Protein AF-A0A947U649-F1 (afdb_monomer_lite)

Foldseek 3Di:
DDPDDDDDLVVLVVVLVVLVVVLVCLCVQFVDPPDVPHDDCVVNVVSVVVSVVSVVVNVVVVVVVVVVVVVVVVVLVLVLQFQQDKDAPDNVQQQFKMAGGADQDPDDPDRPGDGPDIQGNVVDDDGNVNVVVSVVVSVVSNCVVVVPPPPPDPDDPDCDPLNCCLVVDALVNQVVVLVLVVVVVDDFDPDSVRSSVVSSVQLVVLCVVPPVCSVVVSVVSSCVSPVPDDDDDD

pLDDT: mean 77.95, std 14.45, range [33.78, 97.94]

Secondary structure (DSSP, 8-state):
--------HHHHHHHHHHHHHHHHHHHHHT-STT-TTPPPTHHHHHHHHHHHHHHHHHHHHHHHHHHHHHHHHHHHHHHHHHTT-EEESSTT-TTS-EEEEEEE--SSS---EEEEEEE-GGG-SSTTHHHHHHHHHHHHHHHHHHS-----PPPPPP--HHHHHHHT--HHHHHHHHHHHHHTT----SSHHHHHHHHHHHHHHHHHHHGGGHHHHHHHHHHTT-TT------

Radius of gyration: 32.39 Å; chains: 1; bounding box: 78×47×75 Å

Sequence (234 aa):
MSIEVKVSLEWLKQVHRDLDACQKVIWLAGCRPQVPGGFDPAYVTGAQARLQEIDALIATGQQLESTQAAQNDHDLSHWASSLKCTWPVEPLDPEGAWMIGSIDDHGDGDKTHYPVITVEADQYDAPGDSEKIAKALSALWQRAFSDASPEAKPALPPMNEALLYILGRPNFMCYGVAQSLRKLGHSIPNKTEDEQAHVIHWMLNSYLLHGEGWLGACNTEIASLNPTAGPTNE

Structure (mmCIF, N/CA/C/O backbone):
data_AF-A0A947U649-F1
#
_entry.id   AF-A0A947U649-F1
#
loop_
_atom_site.group_PDB
_atom_site.id
_atom_site.type_symbol
_atom_site.label_atom_id
_atom_site.label_alt_id
_atom_site.label_comp_id
_atom_site.label_asym_id
_atom_site.label_entity_id
_atom_site.label_seq_id
_atom_site.pdbx_PDB_ins_code
_atom_site.Cartn_x
_atom_site.Cartn_y
_atom_site.Cartn_z
_atom_site.occupancy
_atom_site.B_iso_or_equiv
_atom_site.auth_seq_id
_atom_site.auth_comp_id
_atom_site.auth_asym_id
_atom_site.auth_atom_id
_atom_site.pdbx_PDB_model_num
ATOM 1 N N . MET A 1 1 ? -21.675 28.700 -9.709 1.00 40.72 1 MET A N 1
ATOM 2 C CA . MET A 1 1 ? -21.502 27.340 -9.158 1.00 40.72 1 MET A CA 1
ATOM 3 C C . MET A 1 1 ? -20.064 26.938 -9.421 1.00 40.72 1 MET A C 1
ATOM 5 O O . MET A 1 1 ? -19.741 26.634 -10.561 1.00 40.72 1 MET A O 1
ATOM 9 N N . SER A 1 2 ? -19.187 27.048 -8.424 1.00 47.44 2 SER A N 1
ATOM 10 C CA . SER A 1 2 ? -17.819 26.533 -8.542 1.00 47.44 2 SER A CA 1
ATOM 11 C C . SER A 1 2 ? -17.865 25.041 -8.240 1.00 47.44 2 SER A C 1
ATOM 13 O O . SER A 1 2 ? -18.371 24.647 -7.193 1.00 47.44 2 SER A O 1
ATOM 15 N N . ILE A 1 3 ? -17.420 24.219 -9.187 1.00 46.53 3 ILE A N 1
ATOM 16 C CA . ILE A 1 3 ? -17.320 22.771 -9.005 1.00 46.53 3 ILE A CA 1
ATOM 17 C C . ILE A 1 3 ? -16.079 22.529 -8.149 1.00 46.53 3 ILE A C 1
ATOM 19 O O . ILE A 1 3 ? -14.959 22.760 -8.598 1.00 46.53 3 ILE A O 1
ATOM 23 N N . GLU A 1 4 ? -16.284 22.117 -6.903 1.00 54.44 4 GLU A N 1
ATOM 24 C CA . GLU A 1 4 ? -15.200 21.735 -6.006 1.00 54.44 4 GLU A CA 1
ATOM 25 C C . GLU A 1 4 ? -14.725 20.328 -6.394 1.00 54.44 4 GLU A C 1
ATOM 27 O O . GLU A 1 4 ? -15.393 19.324 -6.138 1.00 54.44 4 GLU A O 1
ATOM 32 N N . VAL A 1 5 ? -13.596 20.252 -7.101 1.00 62.56 5 VAL A N 1
ATOM 33 C CA . VAL A 1 5 ? -12.991 18.976 -7.498 1.00 62.56 5 VAL A CA 1
ATOM 34 C C . VAL A 1 5 ? -12.182 18.447 -6.319 1.00 62.56 5 VAL A C 1
ATOM 36 O O . VAL A 1 5 ? -11.131 18.991 -5.987 1.00 62.56 5 VAL A O 1
ATOM 39 N N . LYS A 1 6 ? -12.663 17.374 -5.683 1.00 70.81 6 LYS A N 1
ATOM 40 C CA . LYS A 1 6 ? -11.907 16.665 -4.644 1.00 70.81 6 LYS A CA 1
ATOM 41 C C . LYS A 1 6 ? -10.810 15.830 -5.296 1.00 70.81 6 LYS A C 1
ATOM 43 O O . LYS A 1 6 ? -11.094 14.859 -5.994 1.00 70.81 6 LYS A O 1
ATOM 48 N N . VAL A 1 7 ? -9.564 16.217 -5.062 1.00 76.56 7 VAL A N 1
ATOM 49 C CA . VAL A 1 7 ? -8.371 15.490 -5.503 1.00 76.56 7 VAL A CA 1
ATOM 50 C C . VAL A 1 7 ? -7.824 14.686 -4.324 1.00 76.56 7 VAL A C 1
ATOM 52 O O . VAL A 1 7 ? -7.722 15.217 -3.221 1.00 76.56 7 VAL A O 1
ATOM 55 N N . SER A 1 8 ? -7.484 13.409 -4.529 1.00 83.94 8 SER A N 1
ATOM 56 C CA . SER A 1 8 ? -6.904 12.585 -3.461 1.00 83.94 8 SER A CA 1
ATOM 57 C C . SER A 1 8 ? -5.416 12.886 -3.258 1.00 83.94 8 SER A C 1
ATOM 59 O O . SER A 1 8 ? -4.685 13.147 -4.217 1.00 83.94 8 SER A O 1
ATOM 61 N N . LEU A 1 9 ? -4.951 12.801 -2.008 1.00 81.00 9 LEU A N 1
ATOM 62 C CA . LEU A 1 9 ? -3.548 13.032 -1.654 1.00 81.00 9 LEU A CA 1
ATOM 63 C C . LEU A 1 9 ? -2.605 12.066 -2.393 1.00 81.00 9 LEU A C 1
ATOM 65 O O . LEU A 1 9 ? -1.547 12.467 -2.874 1.00 81.00 9 LEU A O 1
ATOM 69 N N . GLU A 1 10 ? -3.008 10.804 -2.538 1.00 79.50 10 GLU A N 1
ATOM 70 C CA . GLU A 1 10 ? -2.231 9.792 -3.261 1.00 79.50 10 GLU A CA 1
ATOM 71 C C . GLU A 1 10 ? -2.095 10.099 -4.754 1.00 79.50 10 GLU A C 1
ATOM 73 O O . GLU A 1 10 ? -1.010 9.952 -5.320 1.00 79.50 10 GLU A O 1
ATOM 78 N N . TRP A 1 11 ? -3.160 10.593 -5.388 1.00 81.12 11 TRP A N 1
ATOM 79 C CA . TRP A 1 11 ? -3.089 11.036 -6.777 1.00 81.12 11 TRP A CA 1
ATOM 80 C C . TRP A 1 11 ? -2.161 12.245 -6.926 1.00 81.12 11 TRP A C 1
ATOM 82 O O . TRP A 1 11 ? -1.341 12.285 -7.839 1.00 81.12 11 TRP A O 1
ATOM 92 N N . LEU A 1 12 ? -2.223 13.195 -5.991 1.00 83.69 12 LEU A N 1
ATOM 93 C CA . LEU A 1 12 ? -1.374 14.385 -6.002 1.00 83.69 12 LEU A CA 1
ATOM 94 C C . LEU A 1 12 ? 0.119 14.025 -5.845 1.00 83.69 12 LEU A C 1
ATOM 96 O O . LEU A 1 12 ? 0.962 14.534 -6.584 1.00 83.69 12 LEU A O 1
ATOM 100 N N . LYS A 1 13 ? 0.444 13.076 -4.953 1.00 82.81 13 LYS A N 1
ATOM 101 C CA . LYS A 1 13 ? 1.798 12.507 -4.807 1.00 82.81 13 LYS A CA 1
ATOM 102 C C . LYS A 1 13 ? 2.266 11.792 -6.077 1.00 82.81 13 LYS A C 1
ATOM 104 O O . LYS A 1 13 ? 3.445 11.866 -6.417 1.00 82.81 13 LYS A O 1
ATOM 109 N N . GLN A 1 14 ? 1.372 11.080 -6.763 1.00 82.12 14 GLN A N 1
ATOM 110 C CA . GLN A 1 14 ? 1.692 10.413 -8.026 1.00 82.12 14 GLN A CA 1
ATOM 111 C C . GLN A 1 14 ? 2.029 11.435 -9.118 1.00 82.12 14 GLN A C 1
ATOM 113 O O . GLN A 1 14 ? 3.093 11.341 -9.723 1.00 82.12 14 GLN A O 1
ATOM 118 N N . VAL A 1 15 ? 1.188 12.458 -9.290 1.00 80.06 15 VAL A N 1
ATOM 119 C CA . VAL A 1 15 ? 1.430 13.554 -10.241 1.00 80.06 15 VAL A CA 1
ATOM 120 C C . VAL A 1 15 ? 2.749 14.272 -9.944 1.00 80.06 15 VAL A C 1
ATOM 122 O O . VAL A 1 15 ? 3.503 14.558 -10.871 1.00 80.06 15 VAL A O 1
ATOM 125 N N . HIS A 1 16 ? 3.071 14.507 -8.666 1.00 88.69 16 HIS A N 1
ATOM 126 C CA . HIS A 1 16 ? 4.358 15.084 -8.269 1.00 88.69 16 HIS A CA 1
ATOM 127 C C . HIS A 1 16 ? 5.542 14.239 -8.762 1.00 88.69 16 HIS A C 1
ATOM 129 O O . HIS A 1 16 ? 6.463 14.760 -9.389 1.00 88.69 16 HIS A O 1
ATOM 135 N N . ARG A 1 17 ? 5.522 12.925 -8.494 1.00 82.75 17 ARG A N 1
ATOM 136 C CA . ARG A 1 17 ? 6.597 12.008 -8.907 1.00 82.75 17 ARG A CA 1
ATOM 137 C C . ARG A 1 17 ? 6.778 11.978 -10.422 1.00 82.75 17 ARG A C 1
ATOM 139 O O . ARG A 1 17 ? 7.914 12.016 -10.889 1.00 82.75 17 ARG A O 1
ATOM 146 N N . ASP A 1 18 ? 5.680 11.929 -11.169 1.00 75.62 18 ASP A N 1
ATOM 147 C CA . ASP A 1 18 ? 5.721 11.860 -12.631 1.00 75.62 18 ASP A CA 1
ATOM 148 C C . ASP A 1 18 ? 6.291 13.152 -13.234 1.00 75.62 18 ASP A C 1
ATOM 150 O O . ASP A 1 18 ? 7.145 13.105 -14.122 1.00 75.62 18 ASP A O 1
ATOM 154 N N . LEU A 1 19 ? 5.898 14.313 -12.697 1.00 80.69 19 LEU A N 1
ATOM 155 C CA . LEU A 1 19 ? 6.427 15.612 -13.119 1.00 80.69 19 LEU A CA 1
ATOM 156 C C . LEU A 1 19 ? 7.917 15.783 -12.778 1.00 80.69 19 LEU A C 1
ATOM 158 O O . LEU A 1 19 ? 8.683 16.230 -13.635 1.00 80.69 19 LEU A O 1
ATOM 162 N N . ASP A 1 20 ? 8.348 15.390 -11.577 1.00 78.50 20 ASP A N 1
ATOM 163 C CA . ASP A 1 20 ? 9.762 15.418 -11.168 1.00 78.50 20 ASP A CA 1
ATOM 164 C C . ASP A 1 20 ? 10.629 14.495 -12.049 1.00 78.50 20 ASP A C 1
ATOM 166 O O . ASP A 1 20 ? 11.714 14.875 -12.502 1.00 78.50 20 ASP A O 1
ATOM 170 N N . ALA A 1 21 ? 10.127 13.301 -12.381 1.00 74.38 21 ALA A N 1
ATOM 171 C CA . ALA A 1 21 ? 10.804 12.377 -13.287 1.00 74.38 21 ALA A CA 1
ATOM 172 C C . ALA A 1 21 ? 10.956 12.965 -14.702 1.00 74.38 21 ALA A C 1
ATOM 174 O O . ALA A 1 21 ? 12.054 12.938 -15.268 1.00 74.38 21 ALA A O 1
ATOM 175 N N . CYS A 1 22 ? 9.893 13.554 -15.260 1.00 73.19 22 CYS A N 1
ATOM 176 C CA . CYS A 1 22 ? 9.948 14.241 -16.551 1.00 73.19 22 CYS A CA 1
ATOM 177 C C . CYS A 1 22 ? 10.957 15.397 -16.545 1.00 73.19 22 CYS A C 1
ATOM 179 O O . CYS A 1 22 ? 11.734 15.542 -17.491 1.00 73.19 22 CYS A O 1
ATOM 181 N N . GLN A 1 23 ? 10.999 16.186 -15.469 1.00 74.88 23 GLN A N 1
ATOM 182 C CA . GLN A 1 23 ? 11.931 17.302 -15.334 1.00 74.88 23 GLN A CA 1
ATOM 183 C C . GLN A 1 23 ? 13.392 16.830 -15.357 1.00 74.88 23 GLN A C 1
ATOM 185 O O . GLN A 1 23 ? 14.220 17.400 -16.072 1.00 74.88 23 GLN A O 1
ATOM 190 N N . LYS A 1 24 ? 13.712 15.764 -14.617 1.00 74.81 24 LYS A N 1
ATOM 191 C CA . LYS A 1 24 ? 15.061 15.178 -14.588 1.00 74.81 24 LYS A CA 1
ATOM 192 C C . LYS A 1 24 ? 15.490 14.685 -15.966 1.00 74.81 24 LYS A C 1
ATOM 194 O O . LYS A 1 24 ? 16.631 14.914 -16.364 1.00 74.81 24 LYS A O 1
ATOM 199 N N . VAL A 1 25 ? 14.578 14.072 -16.721 1.00 72.94 25 VAL A N 1
ATOM 200 C CA . VAL A 1 25 ? 14.846 13.637 -18.099 1.00 72.94 25 VAL A CA 1
ATOM 201 C C . VAL A 1 25 ? 15.105 14.833 -19.017 1.00 72.94 25 VAL A C 1
ATOM 203 O O . VAL A 1 25 ? 16.107 14.829 -19.725 1.00 72.94 25 VAL A O 1
ATOM 206 N N . ILE A 1 26 ? 14.274 15.880 -18.976 1.00 68.81 26 ILE A N 1
ATOM 207 C CA . ILE A 1 26 ? 14.446 17.094 -19.801 1.00 68.81 26 ILE A CA 1
ATOM 208 C C . ILE A 1 26 ? 15.774 17.795 -19.479 1.00 68.81 26 ILE A C 1
ATOM 210 O O . ILE A 1 26 ? 16.520 18.189 -20.380 1.00 68.81 26 ILE A O 1
ATOM 214 N N . TRP A 1 27 ? 16.114 17.886 -18.192 1.00 67.50 27 TRP A N 1
ATOM 215 C CA . TRP A 1 27 ? 17.383 18.443 -17.735 1.00 67.50 27 TRP A CA 1
ATOM 216 C C . TRP A 1 27 ? 18.588 17.664 -18.277 1.00 67.50 27 TRP A C 1
ATOM 218 O O . TRP A 1 27 ? 19.545 18.259 -18.777 1.00 67.50 27 TRP A O 1
ATOM 228 N N . LEU A 1 28 ? 18.530 16.330 -18.223 1.00 67.38 28 LEU A N 1
ATOM 229 C CA . LEU A 1 28 ? 19.575 15.454 -18.754 1.00 67.38 28 LEU A CA 1
ATOM 230 C C . LEU A 1 28 ? 19.648 15.479 -20.290 1.00 67.38 28 LEU A C 1
ATOM 232 O O . LEU A 1 28 ? 20.744 15.344 -20.833 1.00 67.38 28 LEU A O 1
ATOM 236 N N . ALA A 1 29 ? 18.517 15.669 -20.976 1.00 62.78 29 ALA A N 1
ATOM 237 C CA . ALA A 1 29 ? 18.393 15.563 -22.429 1.00 62.78 29 ALA A CA 1
ATOM 238 C C . ALA A 1 29 ? 18.716 16.850 -23.210 1.00 62.78 29 ALA A C 1
ATOM 240 O O . ALA A 1 29 ? 18.928 16.769 -24.418 1.00 62.78 29 ALA A O 1
ATOM 241 N N . GLY A 1 30 ? 18.764 18.033 -22.583 1.00 59.22 30 GLY A N 1
ATOM 242 C CA . GLY A 1 30 ? 19.010 19.246 -23.374 1.00 59.22 30 GLY A CA 1
ATOM 243 C C . GLY A 1 30 ? 19.193 20.579 -22.657 1.00 59.22 30 GLY A C 1
ATOM 244 O O . GLY A 1 30 ? 19.642 21.511 -23.310 1.00 59.22 30 GLY A O 1
ATOM 245 N N . CYS A 1 31 ? 18.921 20.709 -21.355 1.00 56.28 31 CYS A N 1
ATOM 246 C CA . CYS A 1 31 ? 19.087 21.999 -20.657 1.00 56.28 31 CYS A CA 1
ATOM 247 C C . CYS A 1 31 ? 20.509 22.250 -20.114 1.00 56.28 31 CYS A C 1
ATOM 249 O O . CYS A 1 31 ? 20.726 23.194 -19.353 1.00 56.28 31 CYS A O 1
ATOM 251 N N . ARG A 1 32 ? 21.506 21.433 -20.491 1.00 58.22 32 ARG A N 1
ATOM 252 C CA . ARG A 1 32 ? 22.915 21.728 -20.177 1.00 58.22 32 ARG A CA 1
ATOM 253 C C . ARG A 1 32 ? 23.394 22.934 -21.003 1.00 58.22 32 ARG A C 1
ATOM 255 O O . ARG A 1 32 ? 23.066 22.991 -22.186 1.00 58.22 32 ARG A O 1
ATOM 262 N N . PRO A 1 33 ? 24.258 23.821 -20.466 1.00 54.91 33 PRO A N 1
ATOM 263 C CA . PRO A 1 33 ? 24.721 25.041 -21.153 1.00 54.91 33 PRO A CA 1
ATOM 264 C C . PRO A 1 33 ? 25.449 24.854 -22.502 1.00 54.91 33 PRO A C 1
ATOM 266 O O . PRO A 1 33 ? 25.919 25.831 -23.072 1.00 54.91 33 PRO A O 1
ATOM 269 N N . GLN A 1 34 ? 25.617 23.624 -22.998 1.00 54.00 34 GLN A N 1
ATOM 270 C CA . GLN A 1 34 ? 26.501 23.283 -24.118 1.00 54.00 34 GLN A CA 1
ATOM 271 C C . GLN A 1 34 ? 25.842 22.429 -25.215 1.00 54.00 34 GLN A C 1
ATOM 273 O O . GLN A 1 34 ? 26.560 21.932 -26.078 1.00 54.00 34 GLN A O 1
ATOM 278 N N . VAL A 1 35 ? 24.514 22.243 -25.225 1.00 55.34 35 VAL A N 1
ATOM 279 C CA . VAL A 1 35 ? 23.837 21.475 -26.292 1.00 55.34 35 VAL A CA 1
ATOM 280 C C . VAL A 1 35 ? 23.226 22.436 -27.325 1.00 55.34 35 VAL A C 1
ATOM 282 O O . VAL A 1 35 ? 22.245 23.115 -27.010 1.00 55.34 35 VAL A O 1
ATOM 285 N N . PRO A 1 36 ? 23.763 22.532 -28.558 1.00 48.44 36 PRO A N 1
ATOM 286 C CA . PRO A 1 36 ? 23.148 23.334 -29.614 1.00 48.44 36 PRO A CA 1
ATOM 287 C C . PRO A 1 36 ? 21.768 22.757 -29.964 1.00 48.44 36 PRO A C 1
ATOM 289 O O . PRO A 1 36 ? 21.671 21.590 -30.334 1.00 48.44 36 PRO A O 1
ATOM 292 N N . GLY A 1 37 ? 20.703 23.557 -29.832 1.00 60.03 37 GLY A N 1
ATOM 293 C CA . GLY A 1 37 ? 19.319 23.107 -30.059 1.00 60.03 37 GLY A CA 1
ATOM 294 C C . GLY A 1 37 ? 18.661 22.376 -28.877 1.00 60.03 37 GLY A C 1
ATOM 295 O O . GLY A 1 37 ? 17.685 21.660 -29.084 1.00 60.03 37 GLY A O 1
ATOM 296 N N . GLY A 1 38 ? 19.192 22.529 -27.658 1.00 61.06 38 GLY A N 1
ATOM 297 C CA . GLY A 1 38 ? 18.607 21.980 -26.429 1.00 61.06 38 GLY A CA 1
ATOM 298 C C . GLY A 1 38 ? 17.242 22.576 -26.040 1.00 61.06 38 GLY A C 1
ATOM 299 O O . GLY A 1 38 ? 16.800 23.582 -26.593 1.00 61.06 38 GLY A O 1
ATOM 300 N N . PHE A 1 39 ? 16.566 21.945 -25.075 1.00 57.31 39 PHE A N 1
ATOM 301 C CA . PHE A 1 39 ? 15.273 22.402 -24.548 1.00 57.31 39 PHE A CA 1
ATOM 302 C C . PHE A 1 39 ? 15.393 23.754 -23.828 1.00 57.31 39 PHE A C 1
ATOM 304 O O . PHE A 1 39 ? 16.331 23.965 -23.056 1.00 57.31 39 PHE A O 1
ATOM 311 N N . ASP A 1 40 ? 14.414 24.640 -24.041 1.00 66.25 40 ASP A N 1
ATOM 312 C CA . ASP A 1 40 ? 14.335 25.941 -23.368 1.00 66.25 40 ASP A CA 1
ATOM 313 C C . ASP A 1 40 ? 14.249 25.749 -21.834 1.00 66.25 40 ASP A C 1
ATOM 315 O O . ASP A 1 40 ? 13.318 25.090 -21.350 1.00 66.25 40 ASP A O 1
ATOM 319 N N . PRO A 1 41 ? 15.188 26.320 -21.053 1.00 65.44 41 PRO A N 1
ATOM 320 C CA . PRO A 1 41 ? 15.191 26.249 -19.592 1.00 65.44 41 PRO A CA 1
ATOM 321 C C . PRO A 1 41 ? 13.886 26.703 -18.918 1.00 65.44 41 PRO A C 1
ATOM 323 O O . PRO A 1 41 ? 13.600 26.259 -17.805 1.00 65.44 41 PRO A O 1
ATOM 326 N N . ALA A 1 42 ? 13.074 27.538 -19.576 1.00 67.88 42 ALA A N 1
ATOM 327 C CA . ALA A 1 42 ? 11.777 27.980 -19.064 1.00 67.88 42 ALA A CA 1
ATOM 328 C C . ALA A 1 42 ? 10.791 26.820 -18.806 1.00 67.88 42 ALA A C 1
ATOM 330 O O . ALA A 1 42 ? 9.952 26.909 -17.907 1.00 67.88 42 ALA A O 1
ATOM 331 N N . TYR A 1 43 ? 10.907 25.702 -19.536 1.00 62.06 43 TYR A N 1
ATOM 332 C CA . TYR A 1 43 ? 10.081 24.510 -19.295 1.00 62.06 43 TYR A CA 1
ATOM 333 C C . TYR A 1 43 ? 10.404 23.833 -17.959 1.00 62.06 43 TYR A C 1
ATOM 335 O O . TYR A 1 43 ? 9.513 23.308 -17.293 1.00 62.06 43 TYR A O 1
ATOM 343 N N . VAL A 1 44 ? 11.673 23.866 -17.549 1.00 66.38 44 VAL A N 1
ATOM 344 C CA . VAL A 1 44 ? 12.142 23.259 -16.298 1.00 66.38 44 VAL A CA 1
ATOM 345 C C . VAL A 1 44 ? 11.735 24.122 -15.106 1.00 66.38 44 VAL A C 1
ATOM 347 O O . VAL A 1 44 ? 11.225 23.598 -14.119 1.00 66.38 44 VAL A O 1
ATOM 350 N N . THR A 1 45 ? 11.887 25.443 -15.215 1.00 68.25 45 THR A N 1
ATOM 351 C CA . THR A 1 45 ? 11.539 26.374 -14.132 1.00 68.25 45 THR A CA 1
ATOM 352 C C . THR A 1 45 ? 10.030 26.464 -13.903 1.00 68.25 45 THR A C 1
ATOM 354 O O . THR A 1 45 ? 9.591 26.496 -12.753 1.00 68.25 45 THR A O 1
ATOM 357 N N . GLY A 1 46 ? 9.222 26.429 -14.970 1.00 70.88 46 GLY A N 1
ATOM 358 C CA . GLY A 1 46 ? 7.762 26.380 -14.866 1.00 70.88 46 GLY A CA 1
ATOM 359 C C . GLY A 1 46 ? 7.255 25.099 -14.196 1.00 70.88 46 GLY A C 1
ATOM 360 O O . GLY A 1 46 ? 6.369 25.160 -13.344 1.00 70.88 46 GLY A O 1
ATOM 361 N N . ALA A 1 47 ? 7.848 23.946 -14.522 1.00 70.00 47 ALA A N 1
ATOM 362 C CA . ALA A 1 47 ? 7.529 22.677 -13.866 1.00 70.00 47 ALA A CA 1
ATOM 363 C C . ALA A 1 47 ? 7.933 22.680 -12.380 1.00 70.00 47 ALA A C 1
ATOM 365 O O . ALA A 1 47 ? 7.151 22.257 -11.532 1.00 70.00 47 ALA A O 1
ATOM 366 N N . GLN A 1 48 ? 9.103 23.234 -12.048 1.00 74.44 48 GLN A N 1
ATOM 367 C CA . GLN A 1 48 ? 9.572 23.375 -10.665 1.00 74.44 48 GLN A CA 1
ATOM 368 C C . GLN A 1 48 ? 8.647 24.225 -9.793 1.00 74.44 48 GLN A C 1
ATOM 370 O O . GLN A 1 48 ? 8.382 23.857 -8.652 1.00 74.44 48 GLN A O 1
ATOM 375 N N . ALA A 1 49 ? 8.116 25.327 -10.328 1.00 76.44 49 ALA A N 1
ATOM 376 C CA . ALA A 1 49 ? 7.149 26.149 -9.605 1.00 76.44 49 ALA A CA 1
ATOM 377 C C . ALA A 1 49 ? 5.861 25.366 -9.285 1.00 76.44 49 ALA A C 1
ATOM 379 O O . ALA A 1 49 ? 5.336 25.452 -8.178 1.00 76.44 49 ALA A O 1
ATOM 380 N N . ARG A 1 50 ? 5.382 24.537 -10.222 1.00 77.06 50 ARG A N 1
ATOM 381 C CA . ARG A 1 50 ? 4.200 23.687 -10.003 1.00 77.06 50 ARG A CA 1
ATOM 382 C C . ARG A 1 50 ? 4.446 22.569 -8.994 1.00 77.06 50 ARG A C 1
ATOM 384 O O . ARG A 1 50 ? 3.543 22.252 -8.228 1.00 77.06 50 ARG A O 1
ATOM 391 N N . LEU A 1 51 ? 5.649 21.998 -8.958 1.00 82.25 51 LEU A N 1
ATOM 392 C CA . LEU A 1 51 ? 6.020 21.012 -7.938 1.00 82.25 51 LEU A CA 1
ATOM 393 C C . LEU A 1 51 ? 5.987 21.626 -6.532 1.00 82.25 51 LEU A C 1
ATOM 395 O O . LEU A 1 51 ? 5.414 21.027 -5.632 1.00 82.25 51 LEU A O 1
ATOM 399 N N . GLN A 1 52 ? 6.467 22.863 -6.369 1.00 80.38 52 GLN A N 1
ATOM 400 C CA . GLN A 1 52 ? 6.395 23.580 -5.088 1.00 80.38 52 GLN A CA 1
ATOM 401 C C . GLN A 1 52 ? 4.951 23.846 -4.632 1.00 80.38 52 GLN A C 1
ATOM 403 O O . GLN A 1 52 ? 4.644 23.734 -3.445 1.00 80.38 52 GLN A O 1
ATOM 408 N N . GLU A 1 53 ? 4.049 24.176 -5.562 1.00 83.88 53 GLU A N 1
ATOM 409 C CA . GLU A 1 53 ? 2.614 24.299 -5.263 1.00 83.88 53 GLU A CA 1
ATOM 410 C C . GLU A 1 53 ? 2.027 22.958 -4.792 1.00 83.88 53 GLU A C 1
ATOM 412 O O . GLU A 1 53 ? 1.262 22.916 -3.828 1.00 83.88 53 GLU A O 1
ATOM 417 N N . ILE A 1 54 ? 2.410 21.855 -5.441 1.00 85.00 54 ILE A N 1
ATOM 418 C CA . ILE A 1 54 ? 1.977 20.507 -5.062 1.00 85.00 54 ILE A CA 1
ATOM 419 C C . ILE A 1 54 ? 2.538 20.114 -3.689 1.00 85.00 54 ILE A C 1
ATOM 421 O O . ILE A 1 54 ? 1.783 19.602 -2.869 1.00 85.00 54 ILE A O 1
ATOM 425 N N . ASP A 1 55 ? 3.804 20.404 -3.391 1.00 86.19 55 ASP A N 1
ATOM 426 C CA . ASP A 1 55 ? 4.417 20.134 -2.084 1.00 86.19 55 ASP A CA 1
ATOM 427 C C . ASP A 1 55 ? 3.668 20.832 -0.941 1.00 86.19 55 ASP A C 1
ATOM 429 O O . ASP A 1 55 ? 3.381 20.219 0.091 1.00 86.19 55 ASP A O 1
ATOM 433 N N . ALA A 1 56 ? 3.281 22.097 -1.135 1.00 85.38 56 ALA A N 1
ATOM 434 C CA . ALA A 1 56 ? 2.486 22.839 -0.158 1.00 85.38 56 ALA A CA 1
ATOM 435 C C . ALA A 1 56 ? 1.106 22.195 0.077 1.00 85.38 56 ALA A C 1
ATOM 437 O O . ALA A 1 56 ? 0.626 22.123 1.214 1.00 85.38 56 ALA A O 1
ATOM 438 N N . LEU A 1 57 ? 0.477 21.681 -0.984 1.00 86.44 57 LEU A N 1
ATOM 439 C CA . LEU A 1 57 ? -0.791 20.956 -0.896 1.00 86.44 57 LEU A CA 1
ATOM 440 C C . LEU A 1 57 ? -0.631 19.592 -0.208 1.00 86.44 57 LEU A C 1
ATOM 442 O O . LEU A 1 57 ? -1.481 19.231 0.606 1.00 86.44 57 LEU A O 1
ATOM 446 N N . ILE A 1 58 ? 0.458 18.858 -0.471 1.00 87.62 58 ILE A N 1
ATOM 447 C CA . ILE A 1 58 ? 0.770 17.594 0.217 1.00 87.62 58 ILE A CA 1
ATOM 448 C C . ILE A 1 58 ? 0.945 17.839 1.713 1.00 87.62 58 ILE A C 1
ATOM 450 O O . ILE A 1 58 ? 0.323 17.144 2.515 1.00 87.62 58 ILE A O 1
ATOM 454 N N . ALA A 1 59 ? 1.751 18.836 2.088 1.00 83.38 59 ALA A N 1
ATOM 455 C CA . ALA A 1 59 ? 2.008 19.172 3.486 1.00 83.38 59 ALA A CA 1
ATOM 456 C C . ALA A 1 59 ? 0.710 19.531 4.226 1.00 83.38 59 ALA A C 1
ATOM 458 O O . ALA A 1 59 ? 0.462 19.044 5.329 1.00 83.38 59 ALA A O 1
ATOM 459 N N . THR A 1 60 ? -0.155 20.318 3.582 1.00 85.88 60 THR A N 1
ATOM 460 C CA . THR A 1 60 ? -1.472 20.677 4.126 1.00 85.88 60 THR A CA 1
ATOM 461 C C . THR A 1 60 ? -2.370 19.447 4.284 1.00 85.88 60 THR A C 1
ATOM 463 O O . THR A 1 60 ? -2.984 19.259 5.332 1.00 85.88 60 THR A O 1
ATOM 466 N N . GLY A 1 61 ? -2.426 18.574 3.272 1.00 83.50 61 GLY A N 1
ATOM 467 C CA . GLY A 1 61 ? -3.210 17.337 3.319 1.00 83.50 61 GLY A CA 1
ATOM 468 C C . GLY A 1 61 ? -2.752 16.384 4.426 1.00 83.50 61 GLY A C 1
ATOM 469 O O . GLY A 1 61 ? -3.580 15.857 5.161 1.00 83.50 61 GLY A O 1
ATOM 470 N N . GLN A 1 62 ? -1.440 16.230 4.611 1.00 84.12 62 GLN A N 1
ATOM 471 C CA . GLN A 1 62 ? -0.862 15.418 5.687 1.00 84.12 62 GLN A CA 1
ATOM 472 C C . GLN A 1 62 ? -1.175 15.982 7.077 1.00 84.12 62 GLN A C 1
ATOM 474 O O . GLN A 1 62 ? -1.488 15.221 7.992 1.00 84.12 62 GLN A O 1
ATOM 479 N N . GLN A 1 63 ? -1.123 17.307 7.244 1.00 81.19 63 GLN A N 1
ATOM 480 C CA . GLN A 1 63 ? -1.519 17.949 8.497 1.00 81.19 63 GLN A CA 1
ATOM 481 C C . GLN A 1 63 ? -2.996 17.690 8.806 1.00 81.19 63 GLN A C 1
ATOM 483 O O . GLN A 1 63 ? -3.305 17.256 9.913 1.00 81.19 63 GLN A O 1
ATOM 488 N N . LEU A 1 64 ? -3.889 17.853 7.826 1.00 81.25 64 LEU A N 1
ATOM 489 C CA . LEU A 1 64 ? -5.320 17.577 7.992 1.00 81.25 64 LEU A CA 1
ATOM 490 C C . LEU A 1 64 ? -5.596 16.109 8.348 1.00 81.25 64 LEU A C 1
ATOM 492 O O . LEU A 1 64 ? -6.338 15.851 9.293 1.00 81.25 64 LEU A O 1
ATOM 496 N N . GLU A 1 65 ? -4.962 15.154 7.661 1.00 79.69 65 GLU A N 1
ATOM 497 C CA . GLU A 1 65 ? -5.074 13.723 7.985 1.00 79.69 65 GLU A CA 1
ATOM 498 C C . GLU A 1 65 ? -4.579 13.425 9.407 1.00 79.69 65 GLU A C 1
ATOM 500 O O . GLU A 1 65 ? -5.230 12.685 10.142 1.00 79.69 65 GLU A O 1
ATOM 505 N N . SER A 1 66 ? -3.470 14.039 9.831 1.00 71.94 66 SER A N 1
ATOM 506 C CA . SER A 1 66 ? -2.924 13.852 11.180 1.00 71.94 66 SER A CA 1
ATOM 507 C C . SER A 1 66 ? -3.813 14.450 12.275 1.00 71.94 66 SER A C 1
ATOM 509 O O . SER A 1 66 ? -4.021 13.818 13.308 1.00 71.94 66 SER A O 1
ATOM 511 N N . THR A 1 67 ? -4.394 15.633 12.045 1.00 76.38 67 THR A N 1
ATOM 512 C CA . THR A 1 67 ? -5.343 16.260 12.974 1.00 76.38 67 THR A CA 1
ATOM 513 C C . THR A 1 67 ? -6.627 15.447 13.065 1.00 76.38 67 THR A C 1
ATOM 515 O O . THR A 1 67 ? -7.125 15.218 14.162 1.00 76.38 67 THR A O 1
ATOM 518 N N . GLN A 1 68 ? -7.135 14.951 11.936 1.00 71.19 68 GLN A N 1
ATOM 519 C CA . GLN A 1 68 ? -8.340 14.131 11.915 1.00 71.19 68 GLN A CA 1
ATOM 520 C C . GLN A 1 68 ? -8.116 12.759 12.561 1.00 71.19 68 GLN A C 1
ATOM 522 O O . GLN A 1 68 ? -8.979 12.284 13.293 1.00 71.19 68 GLN A O 1
ATOM 527 N N . ALA A 1 69 ? -6.949 12.145 12.360 1.00 67.12 69 ALA A N 1
ATOM 528 C CA . ALA A 1 69 ? -6.570 10.922 13.059 1.00 67.12 69 ALA A CA 1
ATOM 529 C C . ALA A 1 69 ? -6.467 11.144 14.576 1.00 67.12 69 ALA A C 1
ATOM 531 O O . ALA A 1 69 ? -7.016 10.354 15.335 1.00 67.12 69 ALA A O 1
ATOM 532 N N . ALA A 1 70 ? -5.835 12.237 15.018 1.00 67.44 70 ALA A N 1
ATOM 533 C CA . ALA A 1 70 ? -5.729 12.579 16.436 1.00 67.44 70 ALA A CA 1
ATOM 534 C C . ALA A 1 70 ? -7.095 12.878 17.075 1.00 67.44 70 ALA A C 1
ATOM 536 O O . ALA A 1 70 ? -7.351 12.478 18.207 1.00 67.44 70 ALA A O 1
ATOM 537 N N . GLN A 1 71 ? -7.988 13.553 16.348 1.00 67.44 71 GLN A N 1
ATOM 538 C CA . GLN A 1 71 ? -9.345 13.830 16.811 1.00 67.44 71 GLN A CA 1
ATOM 539 C C . GLN A 1 71 ? -10.178 12.546 16.909 1.00 67.44 71 GLN A C 1
ATOM 541 O O . GLN A 1 71 ? -10.834 12.326 17.921 1.00 67.44 71 GLN A O 1
ATOM 546 N N . ASN A 1 72 ? -10.093 11.662 15.912 1.00 67.31 72 ASN A N 1
ATOM 547 C CA . ASN A 1 72 ? -10.756 10.360 15.962 1.00 67.31 72 ASN A CA 1
ATOM 548 C C . ASN A 1 72 ? -10.230 9.500 17.121 1.00 67.31 72 ASN A C 1
ATOM 550 O O . ASN A 1 72 ? -11.017 8.844 17.791 1.00 67.31 72 ASN A O 1
ATOM 554 N N . ASP A 1 73 ? -8.921 9.507 17.376 1.00 67.62 73 ASP A N 1
ATOM 555 C CA . ASP A 1 73 ? -8.312 8.767 18.487 1.00 67.62 73 ASP A CA 1
ATOM 556 C C . ASP A 1 73 ? -8.755 9.311 19.855 1.00 67.62 73 ASP A C 1
ATOM 558 O O . ASP A 1 73 ? -9.102 8.548 20.760 1.00 67.62 73 ASP A O 1
ATOM 562 N N . HIS A 1 74 ? -8.836 10.639 19.987 1.00 69.19 74 HIS A N 1
ATOM 563 C CA . HIS A 1 74 ? -9.394 11.300 21.164 1.00 69.19 74 HIS A CA 1
ATOM 564 C C . HIS A 1 74 ? -10.871 10.934 21.379 1.00 69.19 74 HIS A C 1
ATOM 566 O O . HIS A 1 74 ? -11.253 10.562 22.490 1.00 69.19 74 HIS A O 1
ATOM 572 N N . ASP A 1 75 ? -11.694 10.987 20.329 1.00 67.94 75 ASP A N 1
ATOM 573 C CA . ASP A 1 75 ? -13.114 10.640 20.408 1.00 67.94 75 ASP A CA 1
ATOM 574 C C . ASP A 1 75 ? -13.292 9.162 20.779 1.00 67.94 75 ASP A C 1
ATOM 576 O O . ASP A 1 75 ? -14.038 8.843 21.705 1.00 67.94 75 ASP A O 1
ATOM 580 N N . LEU A 1 76 ? -12.558 8.248 20.138 1.00 67.38 76 LEU A N 1
ATOM 581 C CA . LEU A 1 76 ? -12.590 6.819 20.466 1.00 67.38 76 LEU A CA 1
ATOM 582 C C . LEU A 1 76 ? -12.140 6.554 21.907 1.00 67.38 76 LEU A C 1
ATOM 584 O O . LEU A 1 76 ? -12.763 5.752 22.601 1.00 67.38 76 LEU A O 1
ATOM 588 N N . SER A 1 77 ? -11.113 7.258 22.384 1.00 68.06 77 SER A N 1
ATOM 589 C CA . SER A 1 77 ? -10.642 7.165 23.770 1.00 68.06 77 SER A CA 1
ATOM 590 C C . SER A 1 77 ? -11.679 7.680 24.772 1.00 68.06 77 SER A C 1
ATOM 592 O O . SER A 1 77 ? -11.890 7.061 25.819 1.00 68.06 77 SER A O 1
ATOM 594 N N . HIS A 1 78 ? -12.370 8.775 24.442 1.00 70.56 78 HIS A N 1
ATOM 595 C CA . HIS A 1 78 ? -13.477 9.311 25.229 1.00 70.56 78 HIS A CA 1
ATOM 596 C C . HIS A 1 78 ? -14.620 8.286 25.324 1.00 70.56 78 HIS A C 1
ATOM 598 O O . HIS A 1 78 ? -15.006 7.901 26.429 1.00 70.56 78 HIS A O 1
ATOM 604 N N . TRP A 1 79 ? -15.070 7.728 24.196 1.00 69.88 79 TRP A N 1
ATOM 605 C CA . TRP A 1 79 ? -16.104 6.683 24.166 1.00 69.88 79 TRP A CA 1
ATOM 606 C C . TRP A 1 79 ? -15.694 5.402 24.911 1.00 69.88 79 TRP A C 1
ATOM 608 O O . TRP A 1 79 ? -16.487 4.842 25.672 1.00 69.88 79 TRP A O 1
ATOM 618 N N . ALA A 1 80 ? -14.444 4.956 24.757 1.00 70.38 80 ALA A N 1
ATOM 619 C CA . ALA A 1 80 ? -13.912 3.797 25.473 1.00 70.38 80 ALA A CA 1
ATOM 620 C C . ALA A 1 80 ? -13.866 4.023 26.993 1.00 70.38 80 ALA A C 1
ATOM 622 O O . ALA A 1 80 ? -13.997 3.076 27.770 1.00 70.38 80 ALA A O 1
ATOM 623 N N . SER A 1 81 ? -13.681 5.269 27.441 1.00 70.69 81 SER A N 1
ATOM 624 C CA . SER A 1 81 ? -13.733 5.623 28.860 1.00 70.69 81 SER A CA 1
ATOM 625 C C . SER A 1 81 ? -15.157 5.619 29.419 1.00 70.69 81 SER A C 1
ATOM 627 O O . SER A 1 81 ? -15.354 5.137 30.536 1.00 70.69 81 SER A O 1
ATOM 629 N N . SER A 1 82 ? -16.139 6.047 28.621 1.00 74.38 82 SER A N 1
ATOM 630 C CA . SER A 1 82 ? -17.546 6.090 29.013 1.00 74.38 82 SER A CA 1
ATOM 631 C C . SER A 1 82 ? -18.150 4.701 29.206 1.00 74.38 82 SER A C 1
ATOM 633 O O . SER A 1 82 ? -18.936 4.529 30.123 1.00 74.38 82 SER A O 1
ATOM 635 N N . LEU A 1 83 ? -17.766 3.678 28.431 1.00 77.31 83 LEU A N 1
ATOM 636 C CA . LEU A 1 83 ? -18.414 2.347 28.428 1.00 77.31 83 LEU A CA 1
ATOM 637 C C . LEU A 1 83 ? -17.842 1.325 29.441 1.00 77.31 83 LEU A C 1
ATOM 639 O O . LEU A 1 83 ? -17.945 0.110 29.245 1.00 77.31 83 LEU A O 1
ATOM 643 N N . LYS A 1 84 ? -17.228 1.788 30.537 1.00 76.50 84 LYS A N 1
ATOM 644 C CA . LYS A 1 84 ? -16.512 0.923 31.502 1.00 76.50 84 LYS A CA 1
ATOM 645 C C . LYS A 1 84 ? -17.363 0.365 32.639 1.00 76.50 84 LYS A C 1
ATOM 647 O O . LYS A 1 84 ? -16.949 -0.591 33.292 1.00 76.50 84 LYS A O 1
ATOM 652 N N . CYS A 1 85 ? -18.516 0.968 32.892 1.00 78.31 85 CYS A N 1
ATOM 653 C CA . CYS A 1 85 ? -19.308 0.713 34.089 1.00 78.31 85 CYS A CA 1
ATOM 654 C C . CYS A 1 85 ? -20.696 0.207 33.698 1.00 78.31 85 CYS A C 1
ATOM 656 O O . CYS A 1 85 ? -21.236 0.603 32.665 1.00 78.31 85 CYS A O 1
ATOM 658 N N . THR A 1 86 ? -21.286 -0.626 34.551 1.00 86.19 86 THR A N 1
ATOM 659 C CA . THR A 1 86 ? -22.689 -1.042 34.444 1.00 86.19 86 THR A CA 1
ATOM 660 C C . THR A 1 86 ? -23.359 -0.898 35.802 1.00 86.19 86 THR A C 1
ATOM 662 O O . THR A 1 86 ? -22.712 -1.127 36.826 1.00 86.19 86 THR A O 1
ATOM 665 N N . TRP A 1 87 ? -24.621 -0.477 35.822 1.00 85.62 87 TRP A N 1
ATOM 666 C CA . TRP A 1 87 ? -25.393 -0.296 37.055 1.00 85.62 87 TRP A CA 1
ATOM 667 C C . TRP A 1 87 ? -26.893 -0.502 36.800 1.00 85.62 87 TRP A C 1
ATOM 669 O O . TRP A 1 87 ? -27.342 -0.289 35.671 1.00 85.62 87 TRP A O 1
ATOM 679 N N . PRO A 1 88 ? -27.676 -0.924 37.809 1.00 84.38 88 PRO A N 1
ATOM 680 C CA . PRO A 1 88 ? -29.123 -1.055 37.662 1.00 84.38 88 PRO A CA 1
ATOM 681 C C . PRO A 1 88 ? -29.777 0.322 37.484 1.00 84.38 88 PRO A C 1
ATOM 683 O O . PRO A 1 88 ? -29.327 1.305 38.080 1.00 84.38 88 PRO A O 1
ATOM 686 N N . VAL A 1 89 ? -30.844 0.396 36.683 1.00 82.81 89 VAL A N 1
ATOM 687 C CA . VAL A 1 89 ? -31.631 1.628 36.497 1.00 82.81 89 VAL A CA 1
ATOM 688 C C . VAL A 1 89 ? -32.275 2.060 37.809 1.00 82.81 89 VAL A C 1
ATOM 690 O O . VAL A 1 89 ? -32.177 3.225 38.194 1.00 82.81 89 VAL A O 1
ATOM 693 N N . GLU A 1 90 ? -32.860 1.107 38.530 1.00 84.38 90 GLU A N 1
ATOM 694 C CA . GLU A 1 90 ? -33.397 1.311 39.869 1.00 84.38 90 GLU A CA 1
ATOM 695 C C . GLU A 1 90 ? -32.532 0.557 40.893 1.00 84.38 90 GLU A C 1
ATOM 697 O O . GLU A 1 90 ? -32.483 -0.671 40.870 1.00 84.38 90 GLU A O 1
ATOM 702 N N . PRO A 1 91 ? -31.861 1.240 41.842 1.00 81.31 91 PRO A N 1
ATOM 703 C CA . PRO A 1 91 ? -30.972 0.583 42.809 1.00 81.31 91 PRO A CA 1
ATOM 704 C C . PRO A 1 91 ? -31.645 -0.467 43.704 1.00 81.31 91 PRO A C 1
ATOM 706 O O . PRO A 1 91 ? -30.962 -1.291 44.309 1.00 81.31 91 PRO A O 1
ATOM 709 N N . LEU A 1 92 ? -32.972 -0.397 43.831 1.00 85.62 92 LEU A N 1
ATOM 710 C CA . LEU A 1 92 ? -33.784 -1.312 44.632 1.00 85.62 92 LEU A CA 1
ATOM 711 C C . LEU A 1 92 ? -34.377 -2.465 43.808 1.00 85.62 92 LEU A C 1
ATOM 713 O O . LEU A 1 92 ? -34.977 -3.358 44.402 1.00 85.62 92 LEU A O 1
ATOM 717 N N . ASP A 1 93 ? -34.182 -2.467 42.486 1.00 82.62 93 ASP A N 1
ATOM 718 C CA . ASP A 1 93 ? -34.623 -3.522 41.575 1.00 82.62 93 ASP A CA 1
ATOM 719 C C . ASP A 1 93 ? -33.432 -4.073 40.763 1.00 82.62 93 ASP A C 1
ATOM 721 O O . ASP A 1 93 ? -33.174 -3.649 39.633 1.00 82.62 93 ASP A O 1
ATOM 725 N N . PRO A 1 94 ? -32.661 -5.016 41.334 1.00 75.50 94 PRO A N 1
ATOM 726 C CA . PRO A 1 94 ? -31.515 -5.605 40.646 1.00 75.50 94 PRO A CA 1
ATOM 727 C C . PRO A 1 94 ? -31.912 -6.499 39.458 1.00 75.50 94 PRO A C 1
ATOM 729 O O . PRO A 1 94 ? -31.059 -6.789 38.617 1.00 75.50 94 PRO A O 1
ATOM 732 N N . GLU A 1 95 ? -33.175 -6.933 39.374 1.00 81.81 95 GLU A N 1
ATOM 733 C CA . GLU A 1 95 ? -33.700 -7.748 38.268 1.00 81.81 95 GLU A CA 1
ATOM 734 C C . GLU A 1 95 ? -34.257 -6.892 37.115 1.00 81.81 95 GLU A C 1
ATOM 736 O O . GLU A 1 95 ? -34.497 -7.420 36.028 1.00 81.81 95 GLU A O 1
ATOM 741 N N . GLY A 1 96 ? -34.409 -5.582 37.339 1.00 82.50 96 GLY A N 1
ATOM 742 C CA . GLY A 1 96 ? -34.884 -4.594 36.376 1.00 82.50 96 GLY A CA 1
ATOM 743 C C . GLY A 1 96 ? -33.874 -4.234 35.283 1.00 82.50 96 GLY A C 1
ATOM 744 O O . GLY A 1 96 ? -32.936 -4.975 34.980 1.00 82.50 96 GLY A O 1
ATOM 745 N N . ALA A 1 97 ? -34.088 -3.101 34.615 1.00 86.25 97 ALA A N 1
ATOM 746 C CA . ALA A 1 97 ? -33.233 -2.650 33.517 1.00 86.25 97 ALA A CA 1
ATOM 747 C C . ALA A 1 97 ? -31.814 -2.284 33.997 1.00 86.25 97 ALA A C 1
ATOM 749 O O . ALA A 1 97 ? -31.616 -1.837 35.128 1.00 86.25 97 ALA A O 1
ATOM 750 N N . TRP A 1 98 ? -30.818 -2.436 33.121 1.00 88.06 98 TRP A N 1
ATOM 751 C CA . TRP A 1 98 ? -29.413 -2.126 33.414 1.00 88.06 98 TRP A CA 1
ATOM 752 C C . TRP A 1 98 ? -28.842 -1.100 32.442 1.00 88.06 98 TRP A C 1
ATOM 754 O O . TRP A 1 98 ? -29.079 -1.164 31.242 1.00 88.06 98 TRP A O 1
ATOM 764 N N . MET A 1 99 ? -28.048 -0.163 32.950 1.00 86.00 99 MET A N 1
ATOM 765 C CA . MET A 1 99 ? -27.370 0.862 32.158 1.00 86.00 99 MET A CA 1
ATOM 766 C C . MET A 1 99 ? -25.916 0.476 3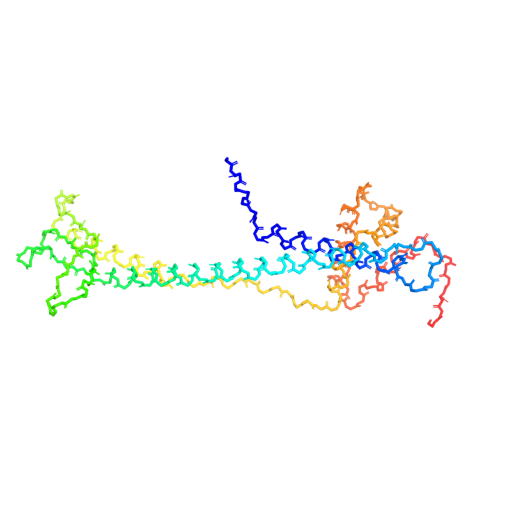1.881 1.00 86.00 99 MET A C 1
ATOM 768 O O . MET A 1 99 ? -25.254 -0.136 32.724 1.00 86.00 99 MET A O 1
ATOM 772 N N . ILE A 1 100 ? -25.406 0.876 30.715 1.00 87.25 100 ILE A N 1
ATOM 773 C CA . ILE A 1 100 ? -23.998 0.765 30.335 1.00 87.25 100 ILE A CA 1
ATOM 774 C C . ILE A 1 100 ? -23.445 2.156 30.048 1.00 87.25 100 ILE A C 1
ATOM 776 O O . ILE A 1 100 ? -23.892 2.843 29.128 1.00 87.25 100 ILE A O 1
ATOM 780 N N . GLY A 1 101 ? -22.403 2.499 30.798 1.00 79.25 101 GLY A N 1
ATOM 781 C CA . GLY A 1 101 ? -21.546 3.649 30.576 1.00 79.25 101 GLY A CA 1
ATOM 782 C C . GLY A 1 101 ? -22.144 5.019 30.886 1.00 79.25 101 GLY A C 1
ATOM 783 O O . GLY A 1 101 ? -23.347 5.221 30.756 1.00 79.25 101 GLY A O 1
ATOM 784 N N . SER A 1 102 ? -21.291 5.958 31.315 1.00 73.50 102 SER A N 1
ATOM 785 C CA . SER A 1 102 ? -21.677 7.325 31.692 1.00 73.50 102 SER A CA 1
ATOM 786 C C . SER A 1 102 ? -21.001 8.381 30.825 1.00 73.50 102 SER A C 1
ATOM 788 O O . SER A 1 102 ? -19.811 8.284 30.516 1.00 73.50 102 SER A O 1
ATOM 790 N N . ILE A 1 103 ? -21.754 9.427 30.488 1.00 67.19 103 ILE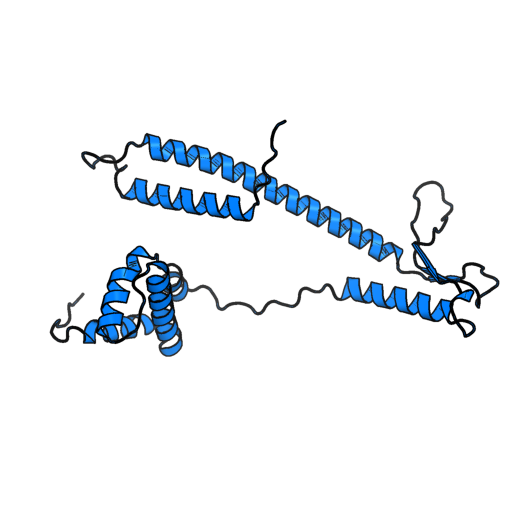 A N 1
ATOM 791 C CA . ILE A 1 103 ? -21.199 10.702 30.023 1.00 67.19 103 ILE A CA 1
ATOM 792 C C . ILE A 1 103 ? -21.169 11.630 31.239 1.00 67.19 103 ILE A C 1
ATOM 794 O O . ILE A 1 103 ? -22.222 11.947 31.789 1.00 67.19 103 ILE A O 1
ATOM 798 N N . ASP A 1 104 ? -19.971 12.013 31.684 1.00 64.00 104 ASP A N 1
ATOM 799 C CA . ASP A 1 104 ? -19.810 13.025 32.729 1.00 64.00 104 ASP A CA 1
ATOM 800 C C . ASP A 1 104 ? -20.045 14.403 32.088 1.00 64.00 104 ASP A C 1
ATOM 802 O O . ASP A 1 104 ? -19.221 14.863 31.297 1.00 64.00 104 ASP A O 1
ATOM 806 N N . ASP A 1 105 ? -21.155 15.073 32.408 1.00 51.75 105 ASP A N 1
ATOM 807 C CA . ASP A 1 105 ? -21.317 16.487 32.054 1.00 51.75 105 ASP A CA 1
ATOM 808 C C . ASP A 1 105 ? -20.540 17.329 33.078 1.00 51.75 105 ASP A C 1
ATOM 810 O O . ASP A 1 105 ? -20.870 17.390 34.267 1.00 51.75 105 ASP A O 1
ATOM 814 N N . HIS A 1 106 ? -19.416 17.901 32.653 1.00 52.50 106 HIS A N 1
ATOM 815 C CA . HIS A 1 106 ? -18.571 18.722 33.511 1.00 52.50 106 HIS A CA 1
ATOM 816 C C . HIS A 1 106 ? -19.284 20.035 33.858 1.00 52.50 106 HIS A C 1
ATOM 818 O O . HIS A 1 106 ? -19.382 20.925 33.016 1.00 52.50 106 HIS A O 1
ATOM 824 N N . GLY A 1 107 ? -19.697 20.215 35.118 1.00 49.53 107 GLY A N 1
ATOM 825 C CA . GLY A 1 107 ? -20.212 21.518 35.544 1.00 49.53 107 GLY A CA 1
ATOM 826 C C . GLY A 1 107 ? -20.294 21.782 37.041 1.00 49.53 107 GLY A C 1
ATOM 827 O O . GLY A 1 107 ? -19.775 22.801 37.484 1.00 49.53 107 GLY A O 1
ATOM 828 N N . ASP A 1 108 ? -20.925 20.911 37.831 1.00 49.34 108 ASP A N 1
ATOM 829 C CA . ASP A 1 108 ? -21.371 21.342 39.166 1.00 49.34 108 ASP A CA 1
ATOM 830 C C . ASP A 1 108 ? -21.419 20.217 40.204 1.00 49.34 108 ASP A C 1
ATOM 832 O O . ASP A 1 108 ? -22.470 19.938 40.754 1.00 49.34 108 ASP A O 1
ATOM 836 N N . GLY A 1 109 ? -20.297 19.528 40.455 1.00 53.69 109 GLY A N 1
ATOM 837 C CA . GLY A 1 109 ? -20.091 18.664 41.637 1.00 53.69 109 GLY A CA 1
ATOM 838 C C . GLY A 1 109 ? -21.004 17.434 41.818 1.00 53.69 109 GLY A C 1
ATOM 839 O O . GLY A 1 109 ? -20.647 16.532 42.577 1.00 53.69 109 GLY A O 1
ATOM 840 N N . ASP A 1 110 ? -22.122 17.365 41.105 1.00 53.56 110 ASP A N 1
ATOM 841 C CA . ASP A 1 110 ? -23.133 16.327 41.123 1.00 53.56 110 ASP A CA 1
ATOM 842 C C . ASP A 1 110 ? -22.963 15.494 39.853 1.00 53.56 110 ASP A C 1
ATOM 844 O O . ASP A 1 110 ? -23.191 15.953 38.729 1.00 53.56 110 ASP A O 1
ATOM 848 N N . LYS A 1 111 ? -22.456 14.272 40.023 1.00 56.72 111 LYS A N 1
ATOM 849 C CA . LYS A 1 111 ? -22.212 13.347 38.915 1.00 56.72 111 LYS A CA 1
ATOM 850 C C . LYS A 1 111 ? -23.547 12.784 38.451 1.00 56.72 111 LYS A C 1
ATOM 852 O O . LYS A 1 111 ? -23.947 11.691 38.844 1.00 56.72 111 LYS A O 1
ATOM 857 N N . THR A 1 112 ? -24.246 13.538 37.614 1.00 58.16 112 THR A N 1
ATOM 858 C CA . THR A 1 112 ? -25.421 13.016 36.920 1.00 58.16 112 THR A CA 1
ATOM 859 C C . THR A 1 112 ? -24.936 12.047 35.847 1.00 58.16 112 THR A C 1
ATOM 861 O O . THR A 1 112 ? -24.383 12.452 34.829 1.00 58.16 112 THR A O 1
ATOM 864 N N . HIS A 1 113 ? -25.094 10.750 36.101 1.00 61.84 113 HIS A N 1
ATOM 865 C CA . HIS A 1 113 ? -24.745 9.708 35.145 1.00 61.84 113 HIS A CA 1
ATOM 866 C C . HIS A 1 113 ? -25.853 9.581 34.095 1.00 61.84 113 HIS A C 1
ATOM 868 O O . HIS A 1 113 ? -26.950 9.118 34.406 1.00 61.84 113 HIS A O 1
ATOM 874 N N . TYR A 1 114 ? -25.567 9.952 32.849 1.00 67.88 114 TYR A N 1
ATOM 875 C CA . TYR A 1 114 ? -26.456 9.648 31.726 1.00 67.88 114 TYR A CA 1
ATOM 876 C C . TYR A 1 114 ? -26.092 8.289 31.123 1.00 67.88 114 TYR A C 1
ATOM 878 O O . TYR A 1 114 ? -24.916 8.100 30.791 1.00 67.88 114 TYR A O 1
ATOM 886 N N . PRO A 1 115 ? -27.051 7.353 30.963 1.00 74.06 115 PRO A N 1
ATOM 887 C CA . PRO A 1 115 ? -26.781 6.095 30.285 1.00 74.06 115 PRO A CA 1
ATOM 888 C C . PRO A 1 115 ? -26.402 6.351 28.836 1.00 74.06 115 PRO A C 1
ATOM 890 O O . PRO A 1 115 ? -27.123 7.034 28.108 1.00 74.06 115 PRO A O 1
ATOM 893 N N . VAL A 1 116 ? -25.307 5.739 28.395 1.00 76.62 116 VAL A N 1
ATOM 894 C CA . VAL A 1 116 ? -25.024 5.644 26.961 1.00 76.62 116 VAL A CA 1
ATOM 895 C C . VAL A 1 116 ? -25.966 4.621 26.327 1.00 76.62 116 VAL A C 1
ATOM 897 O O . VAL A 1 116 ? -26.461 4.833 25.222 1.00 76.62 116 VAL A O 1
ATOM 900 N N . ILE A 1 117 ? -26.223 3.509 27.028 1.00 83.00 117 ILE A N 1
ATOM 901 C CA . ILE A 1 117 ? -27.085 2.410 26.576 1.00 83.00 117 ILE A CA 1
ATOM 902 C C . ILE A 1 117 ? -27.893 1.868 27.755 1.00 83.00 117 ILE A C 1
ATOM 904 O O . ILE A 1 117 ? -27.347 1.685 28.842 1.00 83.00 117 ILE A O 1
ATOM 908 N N . THR A 1 118 ? -29.166 1.555 27.512 1.00 86.88 118 THR A N 1
ATOM 909 C CA . THR A 1 118 ? -30.046 0.864 28.463 1.00 86.88 118 THR A CA 1
ATOM 910 C C . THR A 1 118 ? -30.384 -0.530 27.939 1.00 86.88 118 THR A C 1
ATOM 912 O O . THR A 1 118 ? -30.704 -0.706 26.764 1.00 86.88 118 THR A O 1
ATOM 915 N N . VAL A 1 119 ? -30.289 -1.524 28.815 1.00 85.75 119 VAL A N 1
ATOM 916 C CA . VAL A 1 119 ? -30.656 -2.921 28.590 1.00 85.75 119 VAL A CA 1
ATOM 917 C C . VAL A 1 119 ? -31.949 -3.179 29.358 1.00 85.75 119 VAL A C 1
ATOM 919 O O . VAL A 1 119 ? -31.926 -3.390 30.572 1.00 85.75 119 VAL A O 1
ATOM 922 N N . GLU A 1 120 ? -33.072 -3.110 28.649 1.00 87.44 120 GLU A N 1
ATOM 923 C CA . GLU A 1 120 ? -34.412 -3.221 29.233 1.00 87.44 120 GLU A CA 1
ATOM 924 C C . GLU A 1 120 ? -34.717 -4.661 29.661 1.00 87.44 120 GLU A C 1
ATOM 926 O O . GLU A 1 120 ? -34.535 -5.595 28.883 1.00 87.44 120 GLU A O 1
ATOM 931 N N . ALA A 1 121 ? -35.174 -4.863 30.899 1.00 78.75 121 ALA A N 1
ATOM 932 C CA . ALA A 1 121 ? -35.437 -6.206 31.427 1.00 78.75 121 ALA A CA 1
ATOM 933 C C . ALA A 1 121 ? -36.634 -6.905 30.766 1.00 78.75 121 ALA A C 1
ATOM 935 O O . ALA A 1 121 ? -36.647 -8.128 30.673 1.00 78.75 121 ALA A O 1
ATOM 936 N N . ASP A 1 122 ? -37.611 -6.145 30.265 1.00 84.19 122 ASP A N 1
ATOM 937 C CA . ASP A 1 122 ? -38.818 -6.670 29.613 1.00 84.19 122 ASP A CA 1
ATOM 938 C C . ASP A 1 122 ? -38.549 -7.338 28.252 1.00 84.19 122 ASP A C 1
ATOM 940 O O . ASP A 1 122 ? -39.424 -8.009 27.702 1.00 84.19 122 ASP A O 1
ATOM 944 N N . GLN A 1 123 ? -37.332 -7.192 27.725 1.00 80.06 123 GLN A N 1
ATOM 945 C CA . GLN A 1 123 ? -36.881 -7.818 26.485 1.00 80.06 123 GLN A CA 1
ATOM 946 C C . GLN A 1 123 ? -36.327 -9.236 26.686 1.00 80.06 123 GLN A C 1
ATOM 948 O O . GLN A 1 123 ? -35.976 -9.883 25.696 1.00 80.06 123 GLN A O 1
ATOM 953 N N . TYR A 1 124 ? -36.229 -9.723 27.930 1.00 81.56 124 TYR A N 1
ATOM 954 C CA . TYR A 1 124 ? -35.549 -10.978 28.254 1.00 81.56 124 TYR A CA 1
ATOM 955 C C . TYR A 1 124 ? -36.390 -11.891 29.153 1.00 81.56 124 TYR A C 1
ATOM 957 O O . TYR A 1 124 ? -37.088 -11.447 30.060 1.00 81.56 124 TYR A O 1
ATOM 965 N N . ASP A 1 125 ? -36.309 -13.199 28.896 1.00 76.06 125 ASP A N 1
ATOM 966 C CA . ASP A 1 125 ? -37.218 -14.194 29.478 1.00 76.06 125 ASP A CA 1
ATOM 967 C C . ASP A 1 125 ? -36.851 -14.627 30.912 1.00 76.06 125 ASP A C 1
ATOM 969 O O . ASP A 1 125 ? -37.668 -15.265 31.583 1.00 76.06 125 ASP A O 1
ATOM 973 N N . ALA A 1 126 ? -35.635 -14.330 31.394 1.00 79.94 126 ALA A N 1
ATOM 974 C CA . ALA A 1 126 ? -35.175 -14.748 32.719 1.00 79.94 126 ALA A CA 1
ATOM 975 C C . ALA A 1 126 ? -34.727 -13.571 33.610 1.00 79.94 126 ALA A C 1
ATOM 977 O O . ALA A 1 126 ? -34.044 -12.657 33.138 1.00 79.94 126 ALA A O 1
ATOM 978 N N . PRO A 1 127 ? -35.035 -13.615 34.924 1.00 78.31 127 PRO A N 1
ATOM 979 C CA . PRO A 1 127 ? -34.577 -12.609 35.878 1.00 78.31 127 PRO A CA 1
ATOM 980 C C . PRO A 1 127 ? -33.054 -12.425 35.864 1.00 78.31 127 PRO A C 1
ATOM 982 O O . PRO A 1 127 ? -32.287 -13.397 35.870 1.00 78.31 127 PRO A O 1
ATOM 985 N N . GLY A 1 128 ? -32.617 -11.163 35.850 1.00 80.00 128 GLY A N 1
ATOM 986 C CA . GLY A 1 128 ? -31.200 -10.789 35.843 1.00 80.00 128 GLY A CA 1
ATOM 987 C C . GLY A 1 128 ? -30.478 -10.997 34.505 1.00 80.00 128 GLY A C 1
ATOM 988 O O . GLY A 1 128 ? -29.251 -10.898 34.453 1.00 80.00 128 GLY A O 1
ATOM 989 N N . ASP A 1 129 ? -31.183 -11.296 33.409 1.00 85.69 129 ASP A N 1
ATOM 990 C CA . ASP A 1 129 ? -30.554 -11.376 32.082 1.00 85.69 129 ASP A CA 1
ATOM 991 C C . ASP A 1 129 ? -30.110 -10.005 31.562 1.00 85.69 129 ASP A C 1
ATOM 993 O O . ASP A 1 129 ? -29.045 -9.907 30.947 1.00 85.69 129 ASP A O 1
ATOM 997 N N . SER A 1 130 ? -30.840 -8.940 31.899 1.00 84.00 130 SER A N 1
ATOM 998 C CA . SER A 1 130 ? -30.445 -7.550 31.639 1.00 84.00 130 SER A CA 1
ATOM 999 C C . SER A 1 130 ? -29.049 -7.237 32.197 1.00 84.00 130 SER A C 1
ATOM 1001 O O . SER A 1 130 ? -28.203 -6.696 31.483 1.00 84.00 130 SER A O 1
ATOM 1003 N N . GLU A 1 131 ? -28.753 -7.667 33.429 1.00 86.88 131 GLU A N 1
ATOM 1004 C CA . GLU A 1 131 ? -27.432 -7.533 34.059 1.00 86.88 131 GLU A CA 1
ATOM 1005 C C . GLU A 1 131 ? -26.345 -8.278 33.278 1.00 86.88 131 GLU A C 1
ATOM 1007 O O . GLU A 1 131 ? -25.281 -7.725 32.972 1.00 86.88 131 GLU A O 1
ATOM 1012 N N . LYS A 1 132 ? -26.592 -9.556 32.965 1.00 86.56 132 LYS A N 1
ATOM 1013 C CA . LYS A 1 132 ? -25.619 -10.412 32.269 1.00 86.56 132 LYS A CA 1
ATOM 1014 C C . LYS A 1 132 ? -25.286 -9.839 30.898 1.00 86.56 132 LYS A C 1
ATOM 1016 O O . LYS A 1 132 ? -24.117 -9.818 30.515 1.00 86.56 132 LYS A O 1
ATOM 1021 N N . ILE A 1 133 ? -26.298 -9.353 30.185 1.00 86.38 133 ILE A N 1
ATOM 1022 C CA . ILE A 1 133 ? -26.161 -8.750 28.861 1.00 86.38 133 ILE A CA 1
ATOM 1023 C C . ILE A 1 133 ? -25.416 -7.421 28.956 1.00 86.38 133 ILE A C 1
ATOM 1025 O O . ILE A 1 133 ? -24.461 -7.221 28.207 1.00 86.38 133 ILE A O 1
ATOM 1029 N N . ALA A 1 134 ? -25.763 -6.554 29.911 1.00 85.94 134 ALA A N 1
ATOM 1030 C CA . ALA A 1 134 ? -25.057 -5.293 30.131 1.00 85.94 134 ALA A CA 1
ATOM 1031 C C . ALA A 1 134 ? -23.559 -5.516 30.400 1.00 85.94 134 ALA A C 1
ATOM 1033 O O . ALA A 1 134 ? -22.699 -4.890 29.772 1.00 85.94 134 ALA A O 1
ATOM 1034 N N . LYS A 1 135 ? -23.229 -6.471 31.278 1.00 86.44 135 LYS A N 1
ATOM 1035 C CA . LYS A 1 135 ? -21.841 -6.851 31.583 1.00 86.44 135 LYS A CA 1
ATOM 1036 C C . LYS A 1 135 ? -21.125 -7.460 30.379 1.00 86.44 135 LYS A C 1
ATOM 1038 O O . LYS A 1 135 ? -19.966 -7.128 30.133 1.00 86.44 135 LYS A O 1
ATOM 1043 N N . ALA A 1 136 ? -21.799 -8.323 29.619 1.00 86.25 136 ALA A N 1
ATOM 1044 C CA . ALA A 1 136 ? -21.235 -8.936 28.421 1.00 86.25 136 ALA A CA 1
ATOM 1045 C C . ALA A 1 136 ? -20.933 -7.893 27.335 1.00 86.25 136 ALA A C 1
ATOM 1047 O O . ALA A 1 136 ? -19.846 -7.914 26.761 1.00 86.25 136 ALA A O 1
ATOM 1048 N N . LEU A 1 137 ? -21.848 -6.950 27.092 1.00 85.50 137 LEU A N 1
ATOM 1049 C CA . LEU A 1 137 ? -21.659 -5.852 26.141 1.00 85.50 137 LEU A CA 1
ATOM 1050 C C . LEU A 1 137 ? -20.496 -4.935 26.550 1.00 85.50 137 LEU A C 1
ATOM 1052 O O . LEU A 1 137 ? -19.638 -4.640 25.718 1.00 85.50 137 LEU A O 1
ATOM 1056 N N . SER A 1 138 ? -20.399 -4.558 27.832 1.00 85.12 138 SER A N 1
ATOM 1057 C CA . SER A 1 138 ? -19.263 -3.770 28.334 1.00 85.12 138 SER A CA 1
ATOM 1058 C C . SER A 1 138 ? -17.931 -4.512 28.149 1.00 85.12 138 SER A C 1
ATOM 1060 O O . SER A 1 138 ? -16.968 -3.936 27.642 1.00 85.12 138 SER A O 1
ATOM 1062 N N . ALA A 1 139 ? -17.877 -5.810 28.468 1.00 83.62 139 ALA A N 1
ATOM 1063 C CA . ALA A 1 139 ? -16.673 -6.623 28.292 1.00 83.62 139 ALA A CA 1
ATOM 1064 C C . ALA A 1 139 ? -16.275 -6.788 26.813 1.00 83.62 139 ALA A C 1
ATOM 1066 O O . ALA A 1 139 ? -15.090 -6.714 26.478 1.00 83.62 139 ALA A O 1
ATOM 1067 N N . LEU A 1 140 ? -17.251 -6.982 25.918 1.00 83.69 140 LEU A N 1
ATOM 1068 C CA . LEU A 1 140 ? -17.021 -7.062 24.474 1.00 83.69 140 LEU A CA 1
ATOM 1069 C C . LEU A 1 140 ? -16.437 -5.759 23.925 1.00 83.69 140 LEU A C 1
ATOM 1071 O O . LEU A 1 140 ? -15.472 -5.809 23.162 1.00 83.69 140 LEU A O 1
ATOM 1075 N N . TRP A 1 141 ? -16.958 -4.601 24.340 1.00 80.94 141 TRP A N 1
ATOM 1076 C CA . TRP A 1 141 ? -16.386 -3.318 23.929 1.00 80.94 141 TRP A CA 1
ATOM 1077 C C . TRP A 1 141 ? -14.991 -3.095 24.485 1.00 80.94 141 TRP A C 1
ATOM 1079 O O . TRP A 1 141 ? -14.099 -2.741 23.720 1.00 80.94 141 TRP A O 1
ATOM 1089 N N . GLN A 1 142 ? -14.763 -3.356 25.774 1.00 78.75 142 GLN A N 1
ATOM 1090 C CA . GLN A 1 142 ? -13.425 -3.233 26.361 1.00 78.75 142 GLN A CA 1
ATOM 1091 C C . GLN A 1 142 ? -12.401 -4.073 25.596 1.00 78.75 142 GLN A C 1
ATOM 1093 O O . GLN A 1 142 ? -11.294 -3.606 25.327 1.00 78.75 142 GLN A O 1
ATOM 1098 N N . ARG A 1 143 ? -12.789 -5.283 25.182 1.00 77.62 143 ARG A N 1
ATOM 1099 C CA . ARG A 1 143 ? -11.951 -6.136 24.346 1.00 77.62 143 ARG A CA 1
ATOM 1100 C C . ARG A 1 143 ? -11.734 -5.551 22.952 1.00 77.62 143 ARG A C 1
ATOM 1102 O O . ARG A 1 143 ? -10.592 -5.483 22.525 1.00 77.62 143 ARG A O 1
ATOM 1109 N N . ALA A 1 144 ? -12.778 -5.090 22.267 1.00 73.31 144 ALA A N 1
ATOM 1110 C CA . ALA A 1 144 ? -12.658 -4.510 20.926 1.00 73.31 144 ALA A CA 1
ATOM 1111 C C . ALA A 1 144 ? -11.717 -3.288 20.881 1.00 73.31 144 ALA A C 1
ATOM 1113 O O . ALA A 1 144 ? -10.964 -3.135 19.924 1.00 73.31 144 ALA A O 1
ATOM 1114 N N . PHE A 1 145 ? -11.715 -2.456 21.929 1.00 68.62 145 PHE A N 1
ATOM 1115 C CA . PHE A 1 145 ? -10.801 -1.313 22.048 1.00 68.62 145 PHE A CA 1
ATOM 1116 C C . PHE A 1 145 ? -9.394 -1.688 22.545 1.00 68.62 145 PHE A C 1
ATOM 1118 O O . PHE A 1 145 ? -8.449 -0.951 22.278 1.00 68.62 145 PHE A O 1
ATOM 1125 N N . SER A 1 146 ? -9.227 -2.820 23.240 1.00 67.81 146 SER A N 1
ATOM 1126 C CA . SER A 1 146 ? -7.910 -3.294 23.709 1.00 67.81 146 SER A CA 1
ATOM 1127 C C . SER A 1 146 ? -7.180 -4.152 22.669 1.00 67.81 146 SER A C 1
ATOM 1129 O O . SER A 1 146 ? -5.958 -4.088 22.568 1.00 67.81 146 SER A O 1
ATOM 1131 N N . ASP A 1 147 ? -7.924 -4.931 21.878 1.00 61.34 147 ASP A N 1
ATOM 1132 C CA . ASP A 1 147 ? -7.412 -5.813 20.819 1.00 61.34 147 ASP A CA 1
ATOM 1133 C C . ASP A 1 147 ? -7.096 -5.044 19.521 1.00 61.34 147 ASP A C 1
ATOM 1135 O O . ASP A 1 147 ? -6.627 -5.643 18.554 1.00 61.34 147 ASP A O 1
ATOM 1139 N N . ALA A 1 148 ? -7.245 -3.712 19.501 1.00 56.19 148 ALA A N 1
ATOM 1140 C CA . ALA A 1 148 ? -6.721 -2.824 18.457 1.00 56.19 148 ALA A CA 1
ATOM 1141 C C . ALA A 1 148 ? -5.175 -2.733 18.478 1.00 56.19 148 ALA A C 1
ATOM 1143 O O . ALA A 1 148 ? -4.579 -1.695 18.188 1.00 56.19 148 ALA A O 1
ATOM 1144 N N . SER A 1 149 ? -4.509 -3.832 18.833 1.00 48.97 149 SER A N 1
ATOM 1145 C CA . SER A 1 149 ? -3.085 -4.018 18.617 1.00 48.97 149 SER A CA 1
ATOM 1146 C C . SER A 1 149 ? -2.867 -4.183 17.112 1.00 48.97 149 SER A C 1
ATOM 1148 O O . SER A 1 149 ? -3.527 -5.026 16.497 1.00 48.97 149 SER A O 1
ATOM 1150 N N . PRO A 1 150 ? -1.975 -3.403 16.482 1.00 58.59 150 PRO A N 1
ATOM 1151 C CA . PRO A 1 150 ? -1.667 -3.608 15.080 1.00 58.59 150 PRO A CA 1
ATOM 1152 C C . PRO A 1 150 ? -1.074 -5.011 14.946 1.00 58.59 150 PRO A C 1
ATOM 1154 O O . PRO A 1 150 ? 0.004 -5.282 15.480 1.00 58.59 150 PRO A O 1
ATOM 1157 N N . GLU A 1 151 ? -1.772 -5.912 14.249 1.00 53.84 151 GLU A N 1
ATOM 1158 C CA . GLU A 1 151 ? -1.165 -7.158 13.789 1.00 53.84 151 GLU A CA 1
ATOM 1159 C C . GLU A 1 151 ? 0.182 -6.800 13.161 1.00 53.84 151 GLU A C 1
ATOM 1161 O O . GLU A 1 151 ? 0.260 -5.986 12.234 1.00 53.84 151 GLU A O 1
ATOM 1166 N N . ALA A 1 152 ? 1.258 -7.345 13.731 1.00 56.38 152 ALA A N 1
ATOM 1167 C CA . ALA A 1 152 ? 2.606 -7.049 13.290 1.00 56.38 152 ALA A CA 1
ATOM 1168 C C . ALA A 1 152 ? 2.739 -7.517 11.840 1.00 56.38 152 ALA A C 1
ATOM 1170 O O . ALA A 1 152 ? 2.888 -8.709 11.562 1.00 56.38 152 ALA A O 1
ATOM 1171 N N . LYS A 1 153 ? 2.647 -6.565 10.907 1.00 64.06 153 LYS A N 1
ATOM 1172 C CA . LYS A 1 153 ? 2.833 -6.827 9.486 1.00 64.06 153 LYS A CA 1
ATOM 1173 C C . LYS A 1 153 ? 4.188 -7.522 9.319 1.00 64.06 153 LYS A C 1
ATOM 1175 O O . LYS A 1 153 ? 5.185 -6.989 9.817 1.00 64.06 153 LYS A O 1
ATOM 1180 N N . PRO A 1 154 ? 4.256 -8.686 8.648 1.00 64.25 154 PRO A N 1
ATOM 1181 C CA . PRO A 1 154 ? 5.519 -9.380 8.464 1.00 64.25 154 PRO A CA 1
ATOM 1182 C C . PRO A 1 154 ? 6.521 -8.436 7.795 1.00 64.25 154 PRO A C 1
ATOM 1184 O O . PRO A 1 154 ? 6.213 -7.797 6.783 1.00 64.25 154 PRO A O 1
ATOM 1187 N N . ALA A 1 155 ? 7.698 -8.306 8.407 1.00 73.44 155 ALA A N 1
ATOM 1188 C CA . ALA A 1 155 ? 8.737 -7.415 7.920 1.00 73.44 155 ALA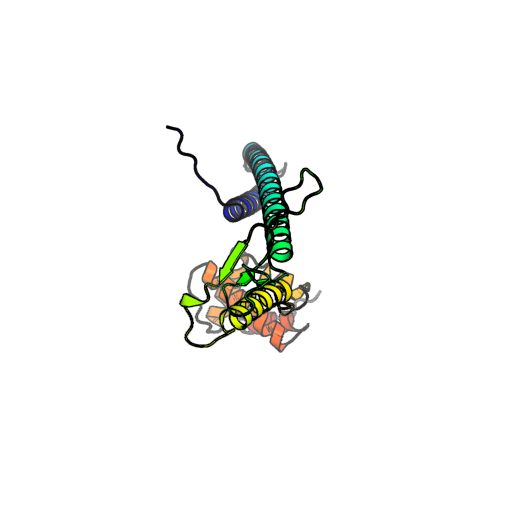 A CA 1
ATOM 1189 C C . ALA A 1 155 ? 9.208 -7.879 6.535 1.00 73.44 155 ALA A C 1
ATOM 1191 O O . ALA A 1 155 ? 9.528 -9.053 6.336 1.00 73.44 155 ALA A O 1
ATOM 1192 N N . LEU A 1 156 ? 9.246 -6.952 5.576 1.00 76.69 156 LEU A N 1
ATOM 1193 C CA . LEU A 1 156 ? 9.866 -7.210 4.280 1.00 76.69 156 LEU A CA 1
ATOM 1194 C C . LEU A 1 156 ? 11.381 -7.403 4.465 1.00 76.69 156 LEU A C 1
ATOM 1196 O O . LEU A 1 156 ? 11.960 -6.804 5.378 1.00 76.69 156 LEU A O 1
ATOM 1200 N N . PRO A 1 157 ? 12.044 -8.192 3.600 1.00 75.56 157 PRO A N 1
ATOM 1201 C CA . PRO A 1 157 ? 13.499 -8.253 3.577 1.00 75.56 157 PRO A CA 1
ATOM 1202 C C . PRO A 1 157 ? 14.122 -6.850 3.460 1.00 75.56 157 PRO A C 1
ATOM 1204 O O . PRO A 1 157 ? 13.533 -5.981 2.806 1.00 75.56 157 PRO A O 1
ATOM 1207 N N . PRO A 1 158 ? 15.309 -6.611 4.052 1.00 84.31 158 PRO A N 1
ATOM 1208 C CA . PRO A 1 158 ? 16.003 -5.335 3.920 1.00 84.31 158 PRO A CA 1
ATOM 1209 C C . PRO A 1 158 ? 16.202 -4.952 2.450 1.00 84.31 158 PRO A C 1
ATOM 1211 O O . PRO A 1 158 ? 16.667 -5.762 1.647 1.00 84.31 158 PRO A O 1
ATOM 1214 N N . MET A 1 159 ? 15.882 -3.701 2.112 1.00 91.94 159 MET A N 1
ATOM 1215 C CA . MET A 1 159 ? 16.095 -3.141 0.778 1.00 91.94 159 MET A CA 1
ATOM 1216 C C . MET A 1 159 ? 17.596 -2.909 0.547 1.00 91.94 159 MET A C 1
ATOM 1218 O O . MET A 1 159 ? 18.127 -1.842 0.849 1.00 91.94 159 MET A O 1
ATOM 1222 N N . ASN A 1 160 ? 18.290 -3.942 0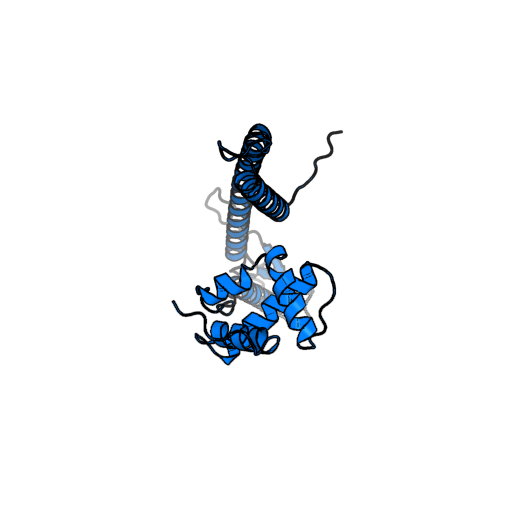.074 1.00 91.38 160 ASN A N 1
ATOM 1223 C CA . ASN A 1 160 ? 19.721 -3.903 -0.218 1.00 91.38 160 ASN A CA 1
ATOM 1224 C C . ASN A 1 160 ? 20.009 -3.375 -1.635 1.00 91.38 160 ASN A C 1
ATOM 1226 O O . ASN A 1 160 ? 19.101 -3.169 -2.440 1.00 91.38 160 ASN A O 1
ATOM 1230 N N . GLU A 1 161 ? 21.288 -3.166 -1.950 1.00 92.62 161 GLU A N 1
ATOM 1231 C CA . GLU A 1 161 ? 21.724 -2.615 -3.241 1.00 92.62 161 GLU A CA 1
ATOM 1232 C C . GLU A 1 161 ? 21.257 -3.451 -4.444 1.00 92.62 161 GLU A C 1
ATOM 1234 O O . GLU A 1 161 ? 20.857 -2.889 -5.463 1.00 92.62 161 GLU A O 1
ATOM 1239 N N . ALA A 1 162 ? 21.237 -4.783 -4.320 1.00 92.69 162 ALA A N 1
ATOM 1240 C CA . ALA A 1 162 ? 20.757 -5.669 -5.378 1.00 92.69 162 ALA A CA 1
ATOM 1241 C C . ALA A 1 162 ? 19.252 -5.489 -5.625 1.00 92.69 162 ALA A C 1
ATOM 1243 O O . ALA A 1 162 ? 18.829 -5.327 -6.768 1.00 92.69 162 ALA A O 1
ATOM 1244 N N . LEU A 1 163 ? 18.439 -5.451 -4.566 1.00 93.81 163 LEU A N 1
ATOM 1245 C CA . LEU A 1 163 ? 16.999 -5.220 -4.683 1.00 93.81 163 LEU A CA 1
ATOM 1246 C C . LEU A 1 163 ? 16.687 -3.811 -5.199 1.00 93.81 163 LEU A C 1
ATOM 1248 O O . LEU A 1 163 ? 15.798 -3.671 -6.034 1.00 93.81 163 LEU A O 1
ATOM 1252 N N . LEU A 1 164 ? 17.446 -2.789 -4.790 1.00 93.12 164 LEU A N 1
ATOM 1253 C CA . LEU A 1 164 ? 17.331 -1.438 -5.350 1.00 93.12 164 LEU A CA 1
ATOM 1254 C C . LEU A 1 164 ? 17.631 -1.422 -6.849 1.00 93.12 164 LEU A C 1
ATOM 1256 O O . LEU A 1 164 ? 16.889 -0.813 -7.617 1.00 93.12 164 LEU A O 1
ATOM 1260 N N . TYR A 1 165 ? 18.687 -2.117 -7.275 1.00 92.88 165 TYR A N 1
ATOM 1261 C CA . TYR A 1 165 ? 19.049 -2.220 -8.684 1.00 92.88 165 TYR A CA 1
ATOM 1262 C C . TYR A 1 165 ? 17.964 -2.932 -9.505 1.00 92.88 165 TYR A C 1
ATOM 1264 O O . TYR A 1 165 ? 17.584 -2.462 -10.577 1.00 92.88 165 TYR A O 1
ATOM 1272 N N . ILE A 1 166 ? 17.458 -4.064 -9.006 1.00 94.81 166 ILE A N 1
ATOM 1273 C CA . ILE A 1 166 ? 16.472 -4.896 -9.705 1.00 94.81 166 ILE A CA 1
ATOM 1274 C C . ILE A 1 166 ? 15.115 -4.188 -9.766 1.00 94.81 166 ILE A C 1
ATOM 1276 O O . ILE A 1 166 ? 14.552 -4.025 -10.846 1.00 94.81 166 ILE A O 1
ATOM 1280 N N . LEU A 1 167 ? 14.595 -3.745 -8.619 1.00 94.12 167 LEU A N 1
ATOM 1281 C CA . LEU A 1 167 ? 13.252 -3.169 -8.505 1.00 94.12 167 LEU A CA 1
ATOM 1282 C C . LEU A 1 167 ? 13.187 -1.717 -8.997 1.00 94.12 167 LEU A C 1
ATOM 1284 O O . LEU A 1 167 ? 12.132 -1.265 -9.430 1.00 94.12 167 LEU A O 1
ATOM 1288 N N . GLY A 1 168 ? 14.306 -0.989 -8.962 1.00 89.81 168 GLY A N 1
ATOM 1289 C CA . GLY A 1 168 ? 14.405 0.387 -9.453 1.00 89.81 168 GLY A CA 1
ATOM 1290 C C . GLY A 1 168 ? 14.602 0.508 -10.966 1.00 89.81 168 GLY A C 1
ATOM 1291 O O . GLY A 1 168 ? 14.751 1.621 -11.470 1.00 89.81 168 GLY A O 1
ATOM 1292 N N . ARG A 1 169 ? 14.639 -0.607 -11.709 1.00 89.88 169 ARG A N 1
ATOM 1293 C CA . ARG A 1 169 ? 14.978 -0.610 -13.136 1.00 89.88 169 ARG A CA 1
ATOM 1294 C C . ARG A 1 169 ? 13.850 0.002 -13.984 1.00 89.88 169 ARG A C 1
ATOM 1296 O O . ARG A 1 169 ? 12.762 -0.572 -14.045 1.00 89.88 169 ARG A O 1
ATOM 1303 N N . PRO A 1 170 ? 14.074 1.133 -14.679 1.00 86.88 170 PRO A N 1
ATOM 1304 C CA . PRO A 1 170 ? 13.014 1.794 -15.439 1.00 86.88 170 PRO A CA 1
ATOM 1305 C C . PRO A 1 170 ? 12.688 1.055 -16.750 1.00 86.88 170 PRO A C 1
ATOM 1307 O O . PRO A 1 170 ? 13.577 0.468 -17.373 1.00 86.88 170 PRO A O 1
ATOM 1310 N N . ASN A 1 171 ? 11.432 1.145 -17.217 1.00 83.44 171 ASN A N 1
ATOM 1311 C CA . ASN A 1 171 ? 10.914 0.429 -18.402 1.00 83.44 171 ASN A CA 1
ATOM 1312 C C . ASN A 1 171 ? 11.824 0.534 -19.632 1.00 83.44 171 ASN A C 1
ATOM 1314 O O . ASN A 1 171 ? 12.111 -0.466 -20.286 1.00 83.44 171 ASN A O 1
ATOM 1318 N N . PHE A 1 172 ? 12.324 1.736 -19.936 1.00 82.38 172 PHE A N 1
ATOM 1319 C CA . PHE A 1 172 ? 13.136 1.980 -21.133 1.00 82.38 172 PHE A CA 1
ATOM 1320 C C . PHE A 1 172 ? 14.490 1.250 -21.117 1.00 82.38 172 PHE A C 1
ATOM 1322 O O . PHE A 1 172 ? 15.073 1.020 -22.174 1.00 82.38 172 PHE A O 1
ATOM 1329 N N . MET A 1 173 ? 14.988 0.835 -19.946 1.00 87.75 173 MET A N 1
ATOM 1330 C CA . MET A 1 173 ? 16.189 -0.002 -19.842 1.00 87.75 173 MET A CA 1
ATOM 1331 C C . MET A 1 173 ? 15.891 -1.493 -20.042 1.00 87.75 173 MET A C 1
ATOM 1333 O O . MET A 1 173 ? 16.817 -2.285 -20.248 1.00 87.75 173 MET A O 1
ATOM 1337 N N . CYS A 1 174 ? 14.626 -1.907 -19.961 1.00 91.50 174 CYS A N 1
ATOM 1338 C CA . CYS A 1 174 ? 14.214 -3.309 -20.032 1.00 91.50 174 CYS A CA 1
ATOM 1339 C C . CYS A 1 174 ? 14.067 -3.823 -21.463 1.00 91.50 174 CYS A C 1
ATOM 1341 O O . CYS A 1 174 ? 14.259 -5.016 -21.668 1.00 91.50 174 CYS A O 1
ATOM 1343 N N . TYR A 1 175 ? 13.857 -2.947 -22.452 1.00 89.38 175 TYR A N 1
ATOM 1344 C CA . TYR A 1 175 ? 13.688 -3.343 -23.854 1.00 89.38 175 TYR A CA 1
ATOM 1345 C C . TYR A 1 175 ? 14.813 -4.266 -24.352 1.00 89.38 175 TYR A C 1
ATOM 1347 O O . TYR A 1 175 ? 14.553 -5.383 -24.792 1.00 89.38 175 TYR A O 1
ATOM 1355 N N . GLY A 1 176 ? 16.079 -3.846 -24.228 1.00 90.38 176 GLY A N 1
ATOM 1356 C CA . GLY A 1 176 ? 17.217 -4.635 -24.722 1.00 90.38 176 GLY A CA 1
ATOM 1357 C C . GLY A 1 176 ? 17.336 -6.009 -24.054 1.00 90.38 176 GLY A C 1
ATOM 1358 O O . GLY A 1 176 ? 17.614 -7.001 -24.724 1.00 90.38 176 GLY A O 1
ATOM 1359 N N . VAL A 1 177 ? 17.058 -6.081 -22.749 1.00 94.12 177 VAL A N 1
ATOM 1360 C CA . VAL A 1 177 ? 17.073 -7.342 -21.992 1.00 94.12 177 VAL A CA 1
ATOM 1361 C C . VAL A 1 177 ? 15.899 -8.229 -22.404 1.00 94.12 177 VAL A C 1
ATOM 1363 O O . VAL A 1 177 ? 16.104 -9.406 -22.678 1.00 94.12 177 VAL A O 1
ATOM 1366 N N . ALA A 1 178 ? 14.694 -7.673 -22.540 1.00 94.69 178 ALA A N 1
ATOM 1367 C CA . ALA A 1 178 ? 13.513 -8.402 -22.994 1.00 94.69 178 ALA A CA 1
ATOM 1368 C C . ALA A 1 178 ? 13.713 -8.997 -24.397 1.00 94.69 178 ALA A C 1
ATOM 1370 O O . ALA A 1 178 ? 13.337 -10.142 -24.636 1.00 94.69 178 ALA A O 1
ATOM 1371 N N . GLN A 1 179 ? 14.370 -8.274 -25.312 1.00 94.06 179 GLN A N 1
ATOM 1372 C CA . GLN A 1 179 ? 14.733 -8.821 -26.624 1.00 94.06 179 GLN A CA 1
ATOM 1373 C C . GLN A 1 179 ? 15.694 -10.012 -26.513 1.00 94.06 179 GLN A C 1
ATOM 1375 O O . GLN A 1 179 ? 15.502 -11.016 -27.199 1.00 94.06 179 GLN A O 1
ATOM 1380 N N . SER A 1 180 ? 16.707 -9.933 -25.647 1.00 95.06 180 SER A N 1
ATOM 1381 C CA . SER A 1 180 ? 17.612 -11.060 -25.386 1.00 95.06 180 SER A CA 1
ATOM 1382 C C . SER A 1 180 ? 16.866 -12.257 -24.792 1.00 95.06 180 SER A C 1
ATOM 1384 O O . SER A 1 180 ? 16.999 -13.368 -25.296 1.00 95.06 180 SER A O 1
ATOM 1386 N N . LEU A 1 181 ? 16.004 -12.041 -23.799 1.00 95.19 181 LEU A N 1
ATOM 1387 C CA . LEU A 1 181 ? 15.209 -13.110 -23.187 1.00 95.19 181 LEU A CA 1
ATOM 1388 C C . LEU A 1 181 ? 14.253 -13.772 -24.191 1.00 95.19 181 LEU A C 1
ATOM 1390 O O . LEU A 1 181 ? 14.125 -14.994 -24.201 1.00 95.19 181 LEU A O 1
ATOM 1394 N N . ARG A 1 182 ? 13.638 -13.011 -25.105 1.00 96.19 182 ARG A N 1
ATOM 1395 C CA . ARG A 1 182 ? 12.845 -13.600 -26.200 1.00 96.19 182 ARG A CA 1
ATOM 1396 C C . ARG A 1 182 ? 13.686 -14.509 -27.094 1.00 96.19 182 ARG A C 1
ATOM 1398 O O . ARG A 1 182 ? 13.225 -15.585 -27.462 1.00 96.19 182 ARG A O 1
ATOM 1405 N N . LYS A 1 183 ? 14.928 -14.120 -27.411 1.00 94.88 183 LYS A N 1
ATOM 1406 C CA . LYS A 1 183 ? 15.861 -14.969 -28.179 1.00 94.88 183 LYS A CA 1
ATOM 1407 C C . LYS A 1 183 ? 16.262 -16.238 -27.422 1.00 94.88 183 LYS A C 1
ATOM 1409 O O . LYS A 1 183 ? 16.504 -17.254 -28.061 1.00 94.88 183 LYS A O 1
ATOM 1414 N N . LEU A 1 184 ? 16.290 -16.185 -26.091 1.00 92.88 184 LEU A N 1
ATOM 1415 C CA . LEU A 1 184 ? 16.487 -17.345 -25.214 1.00 92.88 184 LEU A CA 1
ATOM 1416 C C . LEU A 1 184 ? 15.228 -18.224 -25.075 1.00 92.88 184 LEU A C 1
ATOM 1418 O O . LEU A 1 184 ? 15.283 -19.271 -24.439 1.00 92.88 184 LEU A O 1
ATOM 1422 N N . GLY A 1 185 ? 14.100 -17.834 -25.681 1.00 95.06 185 GLY A N 1
ATOM 1423 C CA . GLY A 1 185 ? 12.858 -18.610 -25.691 1.00 95.06 185 GLY A CA 1
ATOM 1424 C C . GLY A 1 185 ? 11.800 -18.158 -24.682 1.00 95.06 185 GLY A C 1
ATOM 1425 O O . GLY A 1 185 ? 10.756 -18.799 -24.576 1.00 95.06 185 GLY A O 1
ATOM 1426 N N . HIS A 1 186 ? 12.011 -17.052 -23.961 1.00 94.75 186 HIS A N 1
ATOM 1427 C CA . HIS A 1 186 ? 10.991 -16.514 -23.060 1.00 94.75 186 HIS A CA 1
ATOM 1428 C C . HIS A 1 186 ? 9.828 -15.884 -23.840 1.00 94.75 186 HIS A C 1
ATOM 1430 O O . HIS A 1 186 ? 10.021 -15.072 -24.747 1.00 94.75 186 HIS A O 1
ATOM 1436 N N . SER A 1 187 ? 8.598 -16.195 -23.431 1.00 96.44 187 SER A N 1
ATOM 1437 C CA . SER A 1 187 ? 7.390 -15.568 -23.972 1.00 96.44 187 SER A CA 1
ATOM 1438 C C . SER A 1 187 ? 7.119 -14.236 -23.269 1.00 96.44 187 SER A C 1
ATOM 1440 O O . SER A 1 187 ? 6.551 -14.224 -22.181 1.00 96.44 187 SER A O 1
ATOM 1442 N N . ILE A 1 188 ? 7.509 -13.119 -23.891 1.00 94.25 188 ILE A N 1
ATOM 1443 C CA . ILE A 1 188 ? 7.347 -11.765 -23.333 1.00 94.25 188 ILE A CA 1
ATOM 1444 C C . ILE A 1 188 ? 6.519 -10.898 -24.301 1.00 94.25 188 ILE A C 1
ATOM 1446 O O . ILE A 1 188 ? 6.957 -10.700 -25.440 1.00 94.25 188 ILE A O 1
ATOM 1450 N N . PRO A 1 189 ? 5.364 -10.339 -23.889 1.00 92.31 189 PRO A N 1
ATOM 1451 C CA . PRO A 1 189 ? 4.567 -9.431 -24.722 1.00 92.31 189 PRO A CA 1
ATOM 1452 C C . PRO A 1 189 ? 5.336 -8.176 -25.160 1.00 92.31 189 PRO A C 1
ATOM 1454 O O . PRO A 1 189 ? 6.193 -7.687 -24.432 1.00 92.31 189 PRO A O 1
ATOM 1457 N N . ASN A 1 190 ? 5.026 -7.624 -26.339 1.00 88.69 190 ASN A N 1
ATOM 1458 C CA . ASN A 1 190 ? 5.626 -6.380 -26.857 1.00 88.69 190 ASN A CA 1
ATOM 1459 C C . ASN A 1 190 ? 4.925 -5.129 -26.290 1.00 88.69 190 ASN A C 1
ATOM 1461 O O . ASN A 1 190 ? 4.433 -4.284 -27.037 1.00 88.69 190 ASN A O 1
ATOM 1465 N N . LYS A 1 191 ? 4.842 -5.041 -24.962 1.00 90.06 191 LYS A N 1
ATOM 1466 C CA . LYS A 1 191 ? 4.305 -3.898 -24.218 1.00 90.06 191 LYS A CA 1
ATOM 1467 C C . LYS A 1 191 ? 5.303 -3.532 -23.124 1.00 90.06 191 LYS A C 1
ATOM 1469 O O . LYS A 1 191 ? 5.808 -4.412 -22.436 1.00 90.06 191 LYS A O 1
ATOM 1474 N N . THR A 1 192 ? 5.588 -2.245 -22.961 1.00 83.38 192 THR A N 1
ATOM 1475 C CA . THR A 1 192 ? 6.681 -1.748 -22.110 1.00 83.38 192 THR A CA 1
ATOM 1476 C C . THR A 1 192 ? 6.560 -2.152 -20.643 1.00 83.38 192 THR A C 1
ATOM 1478 O O . THR A 1 192 ? 7.562 -2.495 -20.019 1.00 83.38 192 THR A O 1
ATOM 1481 N N . GLU A 1 193 ? 5.348 -2.151 -20.092 1.00 87.88 193 GLU A N 1
ATOM 1482 C CA . GLU A 1 193 ? 5.086 -2.578 -18.713 1.00 87.88 193 GLU A CA 1
ATOM 1483 C C . GLU A 1 193 ? 5.297 -4.089 -18.551 1.00 87.88 193 GLU A C 1
ATOM 1485 O O . GLU A 1 193 ? 5.881 -4.534 -17.563 1.00 87.88 193 GLU A O 1
ATOM 1490 N N . ASP A 1 194 ? 4.885 -4.878 -19.549 1.00 90.06 194 ASP A N 1
ATOM 1491 C CA . ASP A 1 194 ? 5.067 -6.331 -19.534 1.00 90.06 194 ASP A CA 1
ATOM 1492 C C . ASP A 1 194 ? 6.552 -6.696 -19.672 1.00 90.06 194 ASP A C 1
ATOM 1494 O O . ASP A 1 194 ? 7.036 -7.594 -18.981 1.00 90.06 194 ASP A O 1
ATOM 1498 N N . GLU A 1 195 ? 7.303 -5.979 -20.512 1.00 93.25 195 GLU A N 1
ATOM 1499 C CA . GLU A 1 195 ? 8.756 -6.131 -20.635 1.00 93.25 195 GLU A CA 1
ATOM 1500 C C . GLU A 1 195 ? 9.471 -5.839 -19.316 1.00 93.25 195 GLU A C 1
ATOM 1502 O O . GLU A 1 195 ? 10.336 -6.616 -18.905 1.00 93.25 195 GLU A O 1
ATOM 1507 N N . GLN A 1 196 ? 9.103 -4.752 -18.628 1.00 97.50 196 GLN A N 1
ATOM 1508 C CA . GLN A 1 196 ? 9.672 -4.435 -17.321 1.00 97.50 196 GLN A CA 1
ATOM 1509 C C . GLN A 1 196 ? 9.384 -5.554 -16.317 1.00 97.50 196 GLN A C 1
ATOM 1511 O O . GLN A 1 196 ? 10.316 -6.045 -15.681 1.00 97.50 196 GLN A O 1
ATOM 1516 N N . ALA A 1 197 ? 8.127 -5.988 -16.212 1.00 96.88 197 ALA A N 1
ATOM 1517 C CA . ALA A 1 197 ? 7.723 -7.018 -15.263 1.00 96.88 197 ALA A CA 1
ATOM 1518 C C . ALA A 1 197 ? 8.494 -8.331 -15.474 1.00 96.88 197 ALA A C 1
ATOM 1520 O O . ALA A 1 197 ? 9.019 -8.893 -14.514 1.00 96.88 197 ALA A O 1
ATOM 1521 N N . HIS A 1 198 ? 8.631 -8.792 -16.722 1.00 97.69 198 HIS A N 1
ATOM 1522 C CA . HIS A 1 198 ? 9.362 -10.025 -17.026 1.00 97.69 198 HIS A CA 1
ATOM 1523 C C . HIS A 1 198 ? 10.860 -9.903 -16.733 1.00 97.69 198 HIS A C 1
ATOM 1525 O O . HIS A 1 198 ? 11.450 -10.838 -16.195 1.00 97.69 198 HIS A O 1
ATOM 1531 N N . VAL A 1 199 ? 11.476 -8.758 -17.048 1.00 97.19 199 VAL A N 1
ATOM 1532 C CA . VAL A 1 199 ? 12.902 -8.523 -16.770 1.00 97.19 199 VAL A CA 1
ATOM 1533 C C . VAL A 1 199 ? 13.168 -8.455 -15.265 1.00 97.19 199 VAL A C 1
ATOM 1535 O O . VAL A 1 199 ? 14.107 -9.093 -14.794 1.00 97.19 199 VAL A O 1
ATOM 1538 N N . ILE A 1 200 ? 12.333 -7.740 -14.503 1.00 97.94 200 ILE A N 1
ATOM 1539 C CA . ILE A 1 200 ? 12.442 -7.672 -13.038 1.00 97.94 200 ILE A CA 1
ATOM 1540 C C . ILE A 1 200 ? 12.239 -9.057 -12.429 1.00 97.94 200 ILE A C 1
ATOM 1542 O O . ILE A 1 200 ? 13.038 -9.474 -11.597 1.00 97.94 200 ILE A O 1
ATOM 1546 N N . HIS A 1 201 ? 11.213 -9.793 -12.862 1.00 97.50 201 HIS A N 1
ATOM 1547 C CA . HIS A 1 201 ? 10.942 -11.142 -12.374 1.00 97.50 201 HIS A CA 1
ATOM 1548 C C . HIS A 1 201 ? 12.114 -12.096 -12.644 1.00 97.50 201 HIS A C 1
ATOM 1550 O O . HIS A 1 201 ? 12.527 -12.834 -11.753 1.00 97.50 201 HIS A O 1
ATOM 1556 N N . TRP A 1 202 ? 12.692 -12.050 -13.846 1.00 97.75 202 TRP A N 1
ATOM 1557 C CA . TRP A 1 202 ? 13.866 -12.846 -14.205 1.00 97.75 202 TRP A CA 1
ATOM 1558 C C . TRP A 1 202 ? 15.090 -12.504 -13.340 1.00 97.75 202 TRP A C 1
ATOM 1560 O O . TRP A 1 202 ? 15.693 -13.403 -12.751 1.00 97.75 202 TRP A O 1
ATOM 1570 N N . MET A 1 203 ? 15.413 -11.215 -13.183 1.00 97.25 203 MET A N 1
ATOM 1571 C CA . MET A 1 203 ? 16.519 -10.776 -12.324 1.00 97.25 203 MET A CA 1
ATOM 1572 C C . MET A 1 203 ? 16.295 -11.154 -10.855 1.00 97.25 203 MET A C 1
ATOM 1574 O O . MET A 1 203 ? 17.222 -11.611 -10.189 1.00 97.25 203 MET A O 1
ATOM 1578 N N . LEU A 1 204 ? 15.066 -11.002 -10.357 1.00 97.25 204 LEU A N 1
ATOM 1579 C CA . LEU A 1 204 ? 14.701 -11.361 -8.991 1.00 97.25 204 LEU A CA 1
ATOM 1580 C C . LEU A 1 204 ? 14.822 -12.870 -8.764 1.00 97.25 204 LEU A C 1
ATOM 1582 O O . LEU A 1 204 ? 15.351 -13.289 -7.742 1.00 97.25 204 LEU A O 1
ATOM 1586 N N . ASN A 1 205 ? 14.397 -13.690 -9.725 1.00 96.94 205 ASN A N 1
ATOM 1587 C CA . ASN A 1 205 ? 14.565 -15.137 -9.642 1.00 96.94 205 ASN A CA 1
ATOM 1588 C C . ASN A 1 205 ? 16.051 -15.532 -9.610 1.00 96.94 205 ASN A C 1
ATOM 1590 O O . ASN A 1 205 ? 16.447 -16.346 -8.780 1.00 96.94 205 ASN A O 1
ATOM 1594 N N . SER A 1 206 ? 16.889 -14.906 -10.443 1.00 96.56 206 SER A N 1
ATOM 1595 C CA . SER A 1 206 ? 18.346 -15.097 -10.388 1.00 96.56 206 SER A CA 1
ATOM 1596 C C . SER A 1 206 ? 18.921 -14.700 -9.022 1.00 96.56 206 SER A C 1
ATOM 1598 O O . SER A 1 206 ? 19.725 -15.434 -8.447 1.00 96.56 206 SER A O 1
ATOM 1600 N N . TYR A 1 207 ? 18.455 -13.588 -8.444 1.00 96.31 207 TYR A N 1
ATOM 1601 C CA . TYR A 1 207 ? 18.837 -13.156 -7.097 1.00 96.31 207 TYR A CA 1
ATOM 1602 C C . TYR A 1 207 ? 18.468 -14.175 -6.018 1.00 96.31 207 TYR A C 1
ATOM 1604 O O . TYR A 1 207 ? 19.306 -14.522 -5.186 1.00 96.31 207 TYR A O 1
ATOM 1612 N N . LEU A 1 208 ? 17.249 -14.711 -6.066 1.00 94.88 208 LEU A N 1
ATOM 1613 C CA . LEU A 1 208 ? 16.794 -15.730 -5.121 1.00 94.88 208 LEU A CA 1
ATOM 1614 C C . LEU A 1 208 ? 17.579 -17.045 -5.246 1.00 94.88 208 LEU A C 1
ATOM 1616 O O . LEU A 1 208 ? 17.787 -17.720 -4.241 1.00 94.88 208 LEU A O 1
ATOM 1620 N N . LEU A 1 209 ? 18.030 -17.403 -6.452 1.0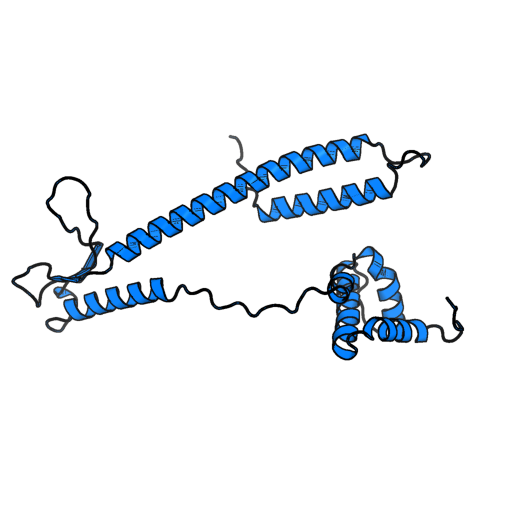0 95.75 209 LEU A N 1
ATOM 1621 C CA . LEU A 1 209 ? 18.779 -18.638 -6.704 1.00 95.75 209 LEU A CA 1
ATOM 1622 C C . LEU A 1 209 ? 20.279 -18.524 -6.403 1.00 95.75 209 LEU A C 1
ATOM 1624 O O . LEU A 1 209 ? 20.892 -19.508 -5.990 1.00 95.75 209 LEU A O 1
ATOM 1628 N N . HIS A 1 210 ? 20.881 -17.353 -6.624 1.00 94.94 210 HIS A N 1
ATOM 1629 C CA . HIS A 1 210 ? 22.340 -17.191 -6.639 1.00 94.94 210 HIS A CA 1
ATOM 1630 C C . HIS A 1 210 ? 22.887 -16.186 -5.615 1.00 94.94 210 HIS A C 1
ATOM 1632 O O . HIS A 1 210 ? 24.108 -16.056 -5.498 1.00 94.94 210 HIS A O 1
ATOM 1638 N N . GLY A 1 211 ? 22.032 -15.477 -4.870 1.00 93.00 211 GLY A N 1
ATOM 1639 C CA . GLY A 1 211 ? 22.463 -14.490 -3.878 1.00 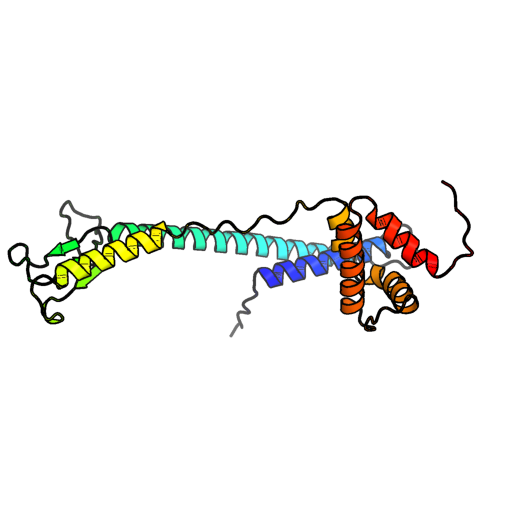93.00 211 GLY A CA 1
ATOM 1640 C C . GLY A 1 211 ? 23.348 -13.414 -4.509 1.00 93.00 211 GLY A C 1
ATOM 1641 O O . GLY A 1 211 ? 22.965 -12.807 -5.500 1.00 93.00 211 GLY A O 1
ATOM 1642 N N . GLU A 1 212 ? 24.555 -13.194 -3.982 1.00 92.38 212 GLU A N 1
ATOM 1643 C CA . GLU A 1 212 ? 25.518 -12.215 -4.522 1.00 92.38 212 GLU A CA 1
ATOM 1644 C C . GLU A 1 212 ? 25.962 -12.516 -5.970 1.00 92.38 212 GLU A C 1
ATOM 1646 O O . GLU A 1 212 ? 26.296 -11.598 -6.716 1.00 92.38 212 GLU A O 1
ATOM 1651 N N . GLY A 1 213 ? 25.905 -13.780 -6.410 1.00 93.44 213 GLY A N 1
ATOM 1652 C CA . GLY A 1 213 ? 26.309 -14.206 -7.758 1.00 93.44 213 GLY A CA 1
ATOM 1653 C C . GLY A 1 213 ? 25.278 -13.942 -8.864 1.00 93.44 213 GLY A C 1
ATOM 1654 O O . GLY A 1 213 ? 25.519 -14.278 -10.025 1.00 93.44 213 GLY A O 1
ATOM 1655 N N . TRP A 1 214 ? 24.130 -13.353 -8.527 1.00 96.56 214 TRP A N 1
ATOM 1656 C CA . TRP A 1 214 ? 22.979 -13.214 -9.424 1.00 96.56 214 TRP A CA 1
ATOM 1657 C C . TRP A 1 214 ? 23.277 -12.461 -10.721 1.00 96.56 214 TRP A C 1
ATOM 1659 O O . TRP A 1 214 ? 22.837 -12.868 -11.797 1.00 96.56 214 TRP A O 1
ATOM 1669 N N . LEU A 1 215 ? 24.060 -11.382 -10.643 1.00 94.62 215 LEU A N 1
ATOM 1670 C CA . LEU A 1 215 ? 24.374 -10.566 -11.812 1.00 94.62 215 LEU A CA 1
ATOM 1671 C C . LEU A 1 215 ? 25.267 -11.339 -12.791 1.00 94.62 215 LEU A C 1
ATOM 1673 O O . LEU A 1 215 ? 25.064 -11.272 -14.002 1.00 94.62 215 LEU A O 1
ATOM 1677 N N . GLY A 1 216 ? 26.213 -12.124 -12.267 1.00 94.69 216 GLY A N 1
ATOM 1678 C CA . GLY A 1 216 ? 27.053 -13.015 -13.065 1.00 94.69 216 GLY A CA 1
ATOM 1679 C C . GLY A 1 216 ? 26.237 -14.099 -13.771 1.00 94.69 216 GLY A C 1
ATOM 1680 O O . GLY A 1 216 ? 26.445 -14.338 -14.961 1.00 94.69 216 GLY A O 1
ATOM 1681 N N . ALA A 1 217 ? 25.264 -14.697 -13.077 1.00 94.62 217 ALA A N 1
ATOM 1682 C CA . ALA A 1 217 ? 24.347 -15.675 -13.663 1.00 94.62 217 ALA A CA 1
ATOM 1683 C C . ALA A 1 217 ? 23.504 -15.059 -14.796 1.00 94.62 217 ALA A C 1
ATOM 1685 O O . ALA A 1 217 ? 23.492 -15.587 -15.907 1.00 94.62 217 ALA A O 1
ATOM 1686 N N . CYS A 1 218 ? 22.910 -13.884 -14.560 1.00 94.94 218 CYS A N 1
ATOM 1687 C CA . CYS A 1 218 ? 22.160 -13.126 -15.566 1.00 94.94 218 CYS A CA 1
ATOM 1688 C C . CYS A 1 218 ? 23.002 -12.810 -16.814 1.00 94.94 218 CYS A C 1
ATOM 1690 O O . CYS A 1 218 ? 22.564 -13.008 -17.949 1.00 94.94 218 CYS A O 1
ATOM 1692 N N . ASN A 1 219 ? 24.230 -12.324 -16.611 1.00 93.50 219 ASN A N 1
ATOM 1693 C CA . ASN A 1 219 ? 25.139 -11.987 -17.704 1.00 93.50 219 ASN A CA 1
ATOM 1694 C C . ASN A 1 219 ? 25.566 -13.227 -18.491 1.00 93.50 219 ASN A C 1
ATOM 1696 O O . ASN A 1 219 ? 25.641 -13.167 -19.714 1.00 93.50 219 ASN A O 1
ATOM 1700 N N . THR A 1 220 ? 25.808 -14.347 -17.808 1.00 93.81 220 THR A N 1
ATOM 1701 C CA . THR A 1 220 ? 26.163 -15.624 -18.443 1.00 93.81 220 THR A CA 1
ATOM 1702 C C . THR A 1 220 ? 25.024 -16.134 -19.320 1.00 93.81 220 THR A C 1
ATOM 1704 O O . THR A 1 220 ? 25.251 -16.539 -20.459 1.00 93.81 220 THR A O 1
ATOM 1707 N N . GLU A 1 221 ? 23.789 -16.063 -18.822 1.00 93.69 221 GLU A N 1
ATOM 1708 C CA . GLU A 1 221 ? 22.605 -16.473 -19.571 1.00 93.69 221 GLU A CA 1
ATOM 1709 C C . GLU A 1 221 ? 22.417 -15.618 -20.832 1.00 93.69 221 GLU A C 1
ATOM 1711 O O . GLU A 1 221 ? 22.280 -16.161 -21.927 1.00 93.69 221 GLU A O 1
ATOM 1716 N N . ILE A 1 222 ? 22.523 -14.288 -20.732 1.00 91.88 222 ILE A N 1
ATOM 1717 C CA . ILE A 1 222 ? 22.459 -13.403 -21.908 1.00 91.88 222 ILE A CA 1
ATOM 1718 C C . ILE A 1 222 ? 23.639 -13.644 -22.862 1.00 91.88 222 ILE A C 1
ATOM 1720 O O . ILE A 1 222 ? 23.449 -13.652 -24.080 1.00 91.88 222 ILE A O 1
ATOM 1724 N N . ALA A 1 223 ? 24.851 -13.854 -22.343 1.00 89.00 223 ALA A N 1
ATOM 1725 C CA . ALA A 1 223 ? 26.045 -14.102 -23.150 1.00 89.00 223 ALA A CA 1
ATOM 1726 C C . ALA A 1 223 ? 25.962 -15.416 -23.942 1.00 89.00 223 ALA A C 1
ATOM 1728 O O . ALA A 1 223 ? 26.553 -15.513 -25.018 1.00 89.00 223 ALA A O 1
ATOM 1729 N N . SER A 1 224 ? 25.173 -16.394 -23.481 1.00 88.44 224 SER A N 1
ATOM 1730 C CA . SER A 1 224 ? 24.937 -17.648 -24.212 1.00 88.44 224 SER A CA 1
ATOM 1731 C C . SER A 1 224 ? 24.317 -17.441 -25.604 1.00 88.44 224 SER A C 1
ATOM 1733 O O . SER A 1 224 ? 24.480 -18.289 -26.480 1.00 88.44 224 SER A O 1
ATOM 1735 N N . LEU A 1 225 ? 23.692 -16.281 -25.856 1.00 79.94 225 LEU A N 1
ATOM 1736 C CA . LEU A 1 225 ? 23.193 -15.890 -27.178 1.00 79.94 225 LEU A CA 1
ATOM 1737 C C . LEU A 1 225 ? 24.304 -15.619 -28.202 1.00 79.94 225 LEU A C 1
ATOM 1739 O O . LEU A 1 225 ? 24.040 -15.698 -29.399 1.00 79.94 225 LEU A O 1
ATOM 1743 N N . ASN A 1 226 ? 25.519 -15.275 -27.759 1.00 69.12 226 ASN A N 1
ATOM 1744 C CA . ASN A 1 226 ? 26.657 -14.935 -28.617 1.00 69.12 226 ASN A CA 1
ATOM 1745 C C . ASN A 1 226 ? 27.960 -15.544 -28.056 1.00 69.12 226 ASN A C 1
ATOM 1747 O O . ASN A 1 226 ? 28.765 -14.828 -27.456 1.00 69.12 226 ASN A O 1
ATOM 1751 N N . PRO A 1 227 ? 28.233 -16.841 -28.284 1.00 61.00 227 PRO A N 1
ATOM 1752 C CA . PRO A 1 227 ? 29.398 -17.530 -27.717 1.00 61.00 227 PRO A CA 1
ATOM 1753 C C . PRO A 1 227 ? 30.767 -17.037 -28.236 1.00 61.00 227 PRO A C 1
ATOM 1755 O O . PRO A 1 227 ? 31.800 -17.564 -27.834 1.00 61.00 227 PRO A O 1
ATOM 1758 N N . THR A 1 228 ? 30.810 -16.047 -29.136 1.00 54.44 228 THR A N 1
ATOM 1759 C CA . THR A 1 228 ? 32.039 -15.559 -29.788 1.00 54.44 228 THR A CA 1
ATOM 1760 C C . THR A 1 228 ? 32.622 -14.270 -29.201 1.00 54.44 228 THR A C 1
ATOM 1762 O O . THR A 1 228 ? 33.620 -13.780 -29.725 1.00 54.44 228 THR A O 1
ATOM 1765 N N . ALA A 1 229 ? 32.063 -13.708 -28.126 1.00 46.19 229 ALA A N 1
ATOM 1766 C CA . ALA A 1 229 ? 32.727 -12.626 -27.396 1.00 46.19 229 ALA A CA 1
ATOM 1767 C C . ALA A 1 229 ? 33.655 -13.229 -26.329 1.00 46.19 229 ALA A C 1
ATOM 1769 O O . ALA A 1 229 ? 33.216 -13.612 -25.248 1.00 46.19 229 ALA A O 1
ATOM 1770 N N . GLY A 1 230 ? 34.942 -13.355 -26.666 1.00 45.50 230 GLY A N 1
ATOM 1771 C CA . GLY A 1 230 ? 35.993 -13.662 -25.693 1.00 45.50 230 GLY A CA 1
ATOM 1772 C C . GLY A 1 230 ? 36.062 -12.609 -24.574 1.00 45.50 230 GLY A C 1
ATOM 1773 O O . GLY A 1 230 ? 35.476 -11.533 -24.707 1.00 45.50 230 GLY A O 1
ATOM 1774 N N . PRO A 1 231 ? 36.767 -12.902 -23.468 1.00 40.84 231 PRO A N 1
ATOM 1775 C CA . PRO A 1 231 ? 36.756 -12.057 -22.281 1.00 40.84 231 PRO A CA 1
ATOM 1776 C C . PRO A 1 231 ? 37.306 -10.662 -22.603 1.00 40.84 231 PRO A C 1
ATOM 1778 O O . PRO A 1 231 ? 38.472 -10.514 -22.968 1.00 40.84 231 PRO A O 1
ATOM 1781 N N . THR A 1 232 ? 36.478 -9.629 -22.453 1.00 39.00 232 THR A N 1
ATOM 1782 C CA . THR A 1 232 ? 36.961 -8.256 -22.283 1.00 39.00 232 THR A CA 1
ATOM 1783 C C . THR A 1 232 ? 37.451 -8.111 -20.849 1.00 39.00 232 THR A C 1
ATOM 1785 O O . THR A 1 232 ? 36.651 -8.118 -19.915 1.00 39.00 232 THR A O 1
ATOM 1788 N N . ASN A 1 233 ? 38.775 -8.067 -20.708 1.00 43.72 233 ASN A N 1
ATOM 1789 C CA . ASN A 1 233 ? 39.487 -7.740 -19.479 1.00 43.72 233 ASN A CA 1
ATOM 1790 C C . ASN A 1 233 ? 39.269 -6.270 -19.077 1.00 43.72 233 ASN A C 1
ATOM 1792 O O . ASN A 1 233 ? 39.230 -5.408 -19.956 1.00 43.72 233 ASN A O 1
ATOM 1796 N N . GLU A 1 234 ? 39.273 -6.076 -17.752 1.00 33.78 234 GLU A N 1
ATOM 1797 C CA . GLU A 1 234 ? 39.399 -4.839 -16.946 1.00 33.78 234 GLU A CA 1
ATOM 1798 C C . GLU A 1 234 ? 38.158 -3.956 -16.744 1.00 33.78 234 GLU A C 1
ATOM 1800 O O . GLU A 1 234 ? 37.661 -3.320 -17.700 1.00 33.78 234 GLU A O 1
#